Protein AF-A0A6M0K7N2-F1 (afdb_monomer_lite)

Radius of gyration: 32.99 Å; chains: 1; bounding box: 69×40×127 Å

pLDDT: mean 80.35, std 17.72, range [38.66, 97.5]

Organism: NCBI:txid57489

Sequence (259 aa):
MGELETYALIDFIPFEAEAYFRLFARQNLSIWPSQLLTLPLGLLALWLAWRGRARPLGILLGLCWIWVGISFHLRLYAELSWAATYVGWAFIVAGLLLMALALPIGARTARTSGLGTKFLGGIGLGLSGLALYPLMPLVTQLSWQEAQVFGVAPDATTLVTLGCLLMTGRPTWPLAILPLAWCCASGATWLALGWMPGLLLPVGGLIFIALALWPSFERPAPARSVSELEPSARRGETCFLDRTLTRPDTAGARHEPES

Structure (mmCIF, N/CA/C/O backbone):
data_AF-A0A6M0K7N2-F1
#
_entry.id   AF-A0A6M0K7N2-F1
#
loop_
_atom_site.group_PDB
_atom_site.id
_atom_site.type_symbol
_atom_site.label_atom_id
_atom_site.label_alt_id
_atom_site.label_comp_id
_atom_site.label_asym_id
_atom_site.label_entity_id
_atom_site.label_seq_id
_atom_site.pdbx_PDB_ins_code
_atom_site.Cartn_x
_atom_site.Cartn_y
_atom_site.Cartn_z
_atom_site.occupancy
_atom_site.B_iso_or_equiv
_atom_site.auth_seq_id
_atom_site.auth_comp_id
_atom_site.auth_asym_id
_atom_site.auth_atom_id
_atom_site.pdbx_PDB_model_num
ATOM 1 N N . MET A 1 1 ? -10.964 23.535 -30.086 1.00 46.75 1 MET A N 1
ATOM 2 C CA . MET A 1 1 ? -11.247 22.244 -29.429 1.00 46.75 1 MET A CA 1
ATOM 3 C C . MET A 1 1 ? -10.397 21.207 -30.149 1.00 46.75 1 MET A C 1
ATOM 5 O O . MET A 1 1 ? -10.642 21.015 -31.325 1.00 46.75 1 MET A O 1
ATOM 9 N N . GLY A 1 2 ? -9.324 20.633 -29.618 1.00 49.19 2 GLY A N 1
ATOM 10 C CA . GLY A 1 2 ? -8.544 20.918 -28.418 1.00 49.19 2 GLY A CA 1
ATOM 11 C C . GLY A 1 2 ? -7.257 20.089 -28.509 1.00 49.19 2 GLY A C 1
ATOM 12 O O . GLY A 1 2 ? -7.332 18.885 -28.700 1.00 49.19 2 GLY A O 1
ATOM 13 N N . GLU A 1 3 ? -6.088 20.713 -28.364 1.00 55.59 3 GLU A N 1
ATOM 14 C CA . GLU A 1 3 ? -4.780 20.025 -28.370 1.00 55.59 3 GLU A CA 1
ATOM 15 C C . GLU A 1 3 ? -4.626 19.001 -27.222 1.00 55.59 3 GLU A C 1
ATOM 17 O O . GLU A 1 3 ? -3.695 18.206 -27.218 1.00 55.59 3 GLU A O 1
ATOM 22 N N . LEU A 1 4 ? -5.568 18.982 -26.270 1.00 55.53 4 LEU A N 1
ATOM 23 C CA . LEU A 1 4 ? -5.637 18.039 -25.151 1.00 55.53 4 LEU A CA 1
ATOM 24 C C . LEU A 1 4 ? -6.266 16.681 -25.508 1.00 55.53 4 LEU A C 1
ATOM 26 O O . LEU A 1 4 ? -6.106 15.743 -24.736 1.00 55.53 4 LEU A O 1
ATOM 30 N N . GLU A 1 5 ? -6.962 16.549 -26.643 1.00 58.44 5 GLU A N 1
ATOM 31 C CA . GLU A 1 5 ? -7.479 15.245 -27.103 1.00 58.44 5 GLU A CA 1
ATOM 32 C C . GLU A 1 5 ? -6.388 14.384 -27.759 1.00 58.44 5 GLU A C 1
ATOM 34 O O . GLU A 1 5 ? -6.533 13.169 -27.857 1.00 58.44 5 GLU A O 1
ATOM 39 N N . THR A 1 6 ? -5.279 15.003 -28.177 1.00 62.81 6 THR A N 1
ATOM 40 C CA . THR A 1 6 ? -4.153 14.321 -28.832 1.00 62.81 6 THR A CA 1
ATOM 41 C C . THR A 1 6 ? -3.218 13.632 -27.835 1.00 62.81 6 THR A C 1
ATOM 43 O O . THR A 1 6 ? -2.476 12.739 -28.229 1.00 62.81 6 THR A O 1
ATOM 46 N N . TYR A 1 7 ? -3.248 14.023 -26.557 1.00 58.56 7 TYR A N 1
ATOM 47 C CA . TYR A 1 7 ? -2.392 13.425 -25.534 1.00 58.56 7 TYR A CA 1
ATOM 48 C C . TYR A 1 7 ? -3.012 12.140 -24.989 1.00 58.56 7 TYR A C 1
ATOM 50 O O . TYR A 1 7 ? -4.044 12.158 -24.312 1.00 58.56 7 TYR A O 1
ATOM 58 N N . ALA A 1 8 ? -2.351 11.018 -25.245 1.00 68.06 8 ALA A N 1
ATOM 59 C CA . ALA A 1 8 ? -2.671 9.746 -24.629 1.00 68.06 8 ALA A CA 1
ATOM 60 C C . ALA A 1 8 ? -1.956 9.618 -23.274 1.00 68.06 8 ALA A C 1
ATOM 62 O O . ALA A 1 8 ? -0.907 10.209 -23.033 1.00 68.06 8 ALA A O 1
ATOM 63 N N . LEU A 1 9 ? -2.500 8.801 -22.366 1.00 66.56 9 LEU A N 1
ATOM 64 C CA . LEU A 1 9 ? -1.911 8.580 -21.035 1.00 66.56 9 LEU A CA 1
ATOM 65 C C . LEU A 1 9 ? -0.455 8.080 -21.108 1.00 66.56 9 LEU A C 1
ATOM 67 O O . LEU A 1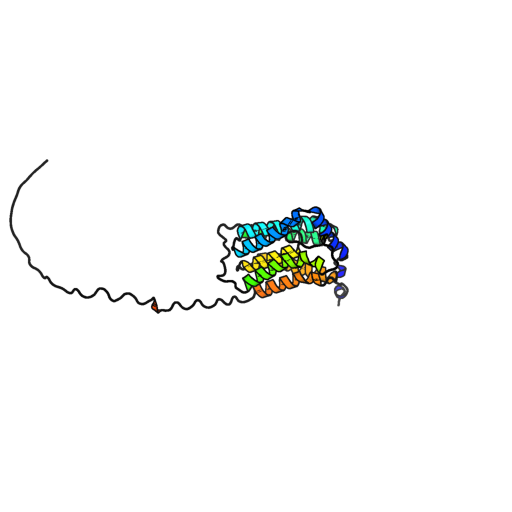 9 ? 0.345 8.375 -20.223 1.00 66.56 9 LEU A O 1
ATOM 71 N N . ILE A 1 10 ? -0.120 7.358 -22.181 1.00 73.94 10 ILE A N 1
ATOM 72 C CA . ILE A 1 10 ? 1.229 6.863 -22.467 1.00 73.94 10 ILE A CA 1
ATOM 73 C C . ILE A 1 10 ? 2.240 7.992 -22.720 1.00 73.94 10 ILE A C 1
ATOM 75 O O . ILE A 1 10 ? 3.402 7.838 -22.364 1.00 73.94 10 ILE A O 1
ATOM 79 N N . ASP A 1 11 ? 1.811 9.158 -23.215 1.00 75.44 11 ASP A N 1
ATOM 80 C CA . ASP A 1 11 ? 2.707 10.289 -23.505 1.00 75.44 11 ASP A CA 1
ATOM 81 C C . ASP A 1 11 ? 3.298 10.916 -22.228 1.00 75.44 11 ASP A C 1
ATOM 83 O O . ASP A 1 11 ? 4.304 11.623 -22.273 1.00 75.44 11 ASP A O 1
ATOM 87 N N . PHE A 1 12 ? 2.699 10.631 -21.067 1.00 75.00 12 PHE A N 1
ATOM 88 C CA . PHE A 1 12 ? 3.182 11.067 -19.754 1.00 75.00 12 PHE A CA 1
ATOM 89 C C . PHE A 1 12 ? 4.053 10.019 -19.045 1.00 75.00 12 PHE A C 1
ATOM 91 O O . PHE A 1 12 ? 4.559 10.289 -17.952 1.00 75.00 12 PHE A O 1
ATOM 98 N N . ILE A 1 13 ? 4.238 8.836 -19.641 1.00 77.19 13 ILE A N 1
ATOM 99 C CA . ILE A 1 13 ? 5.033 7.739 -19.083 1.00 77.19 13 ILE A CA 1
ATOM 100 C C . ILE A 1 13 ? 6.264 7.518 -19.968 1.00 77.19 13 ILE A C 1
ATOM 102 O O . ILE A 1 13 ? 6.185 6.822 -20.977 1.00 77.19 13 ILE A O 1
ATOM 106 N N . PRO A 1 14 ? 7.433 8.077 -19.602 1.00 80.19 14 PRO A N 1
ATOM 107 C CA . PRO A 1 14 ? 8.628 8.037 -20.444 1.00 80.19 14 PRO A CA 1
ATOM 108 C C . PRO A 1 14 ? 9.379 6.693 -20.354 1.00 80.19 14 PRO A C 1
ATOM 110 O O . PRO A 1 14 ? 10.603 6.662 -20.464 1.00 80.19 14 PRO A O 1
ATOM 113 N N . PHE A 1 15 ? 8.685 5.585 -20.080 1.00 81.56 15 PHE A N 1
ATOM 114 C CA . PHE A 1 15 ? 9.300 4.276 -19.869 1.00 81.56 15 PHE A CA 1
ATOM 115 C C . PHE A 1 15 ? 8.373 3.116 -20.246 1.00 81.56 15 PHE A C 1
ATOM 117 O O . PHE A 1 15 ? 7.151 3.216 -20.179 1.00 81.56 15 PHE A O 1
ATOM 124 N N . GLU A 1 16 ? 8.985 1.989 -20.602 1.00 86.75 16 GLU A N 1
ATOM 125 C CA . GLU A 1 16 ? 8.300 0.743 -20.959 1.00 86.75 16 GLU A CA 1
ATOM 126 C C . GLU A 1 16 ? 7.980 -0.119 -19.725 1.00 86.75 16 GLU A C 1
ATOM 128 O O . GLU A 1 16 ? 8.584 0.030 -18.654 1.00 86.75 16 GLU A O 1
ATOM 133 N N . ALA A 1 17 ? 7.058 -1.073 -19.878 1.00 85.94 17 ALA A N 1
ATOM 134 C CA . ALA A 1 17 ? 6.605 -1.937 -18.788 1.00 85.94 17 ALA A CA 1
ATOM 135 C C . ALA A 1 17 ? 7.749 -2.783 -18.211 1.00 85.94 17 ALA A C 1
ATOM 137 O O . ALA A 1 17 ? 7.877 -2.929 -16.996 1.00 85.94 17 ALA A O 1
ATOM 138 N N . GLU A 1 18 ? 8.637 -3.279 -19.066 1.00 85.81 18 GLU A N 1
ATOM 139 C CA . GLU A 1 18 ? 9.807 -4.061 -18.684 1.00 85.81 18 GLU A CA 1
ATOM 140 C C . GLU A 1 18 ? 10.782 -3.225 -17.848 1.00 85.81 18 GLU A C 1
ATOM 142 O O . GLU A 1 18 ? 11.384 -3.730 -16.900 1.00 85.81 18 GLU A O 1
ATOM 147 N N . ALA A 1 19 ? 10.938 -1.935 -18.166 1.00 87.81 19 ALA A N 1
ATOM 148 C CA . ALA A 1 19 ? 11.758 -1.030 -17.364 1.00 87.81 19 ALA A CA 1
ATOM 149 C C . ALA A 1 19 ? 11.165 -0.841 -15.965 1.00 87.81 19 ALA A C 1
ATOM 151 O O . ALA A 1 19 ? 11.911 -0.846 -14.984 1.00 87.81 19 ALA A O 1
ATOM 152 N N . TYR A 1 20 ? 9.837 -0.755 -15.872 1.00 88.44 20 TYR A N 1
ATOM 153 C CA . TYR A 1 20 ? 9.135 -0.666 -14.599 1.00 88.44 20 TYR A CA 1
ATOM 154 C C . TYR A 1 20 ? 9.276 -1.953 -13.769 1.00 88.44 20 TYR A C 1
ATOM 156 O O . TYR A 1 20 ? 9.647 -1.887 -12.596 1.00 88.44 20 TYR A O 1
ATOM 164 N N . PHE A 1 21 ? 9.090 -3.136 -14.370 1.00 89.50 21 PHE A N 1
ATOM 165 C CA . PHE A 1 21 ? 9.246 -4.416 -13.665 1.00 89.50 21 PHE A CA 1
ATOM 166 C C . PHE A 1 21 ? 10.671 -4.666 -13.160 1.00 89.50 21 PHE A C 1
ATOM 168 O O . PHE A 1 21 ? 10.861 -5.139 -12.034 1.00 89.50 21 PHE A O 1
ATOM 175 N N . ARG A 1 22 ? 11.685 -4.239 -13.923 1.00 91.75 22 ARG A N 1
ATOM 176 C CA . ARG A 1 22 ? 13.091 -4.303 -13.495 1.00 91.75 22 ARG A CA 1
ATOM 177 C C . ARG A 1 22 ? 13.370 -3.526 -12.205 1.00 91.75 22 ARG A C 1
ATOM 179 O O . ARG A 1 22 ? 14.291 -3.904 -11.477 1.00 91.75 22 ARG A O 1
ATOM 186 N N . LEU A 1 23 ? 12.587 -2.492 -11.872 1.00 92.12 23 LEU A N 1
ATOM 187 C CA . LEU A 1 23 ? 12.714 -1.798 -10.583 1.00 92.12 23 LEU A CA 1
ATOM 188 C C . LEU A 1 23 ? 12.372 -2.718 -9.411 1.00 92.12 23 LE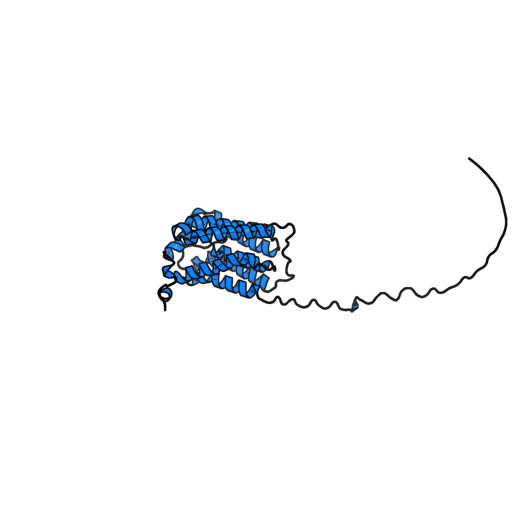U A C 1
ATOM 190 O O . LEU A 1 23 ? 13.097 -2.723 -8.416 1.00 92.12 23 LEU A O 1
ATOM 194 N N . PHE A 1 24 ? 11.320 -3.531 -9.536 1.00 92.19 24 PHE A N 1
ATOM 195 C CA . PHE A 1 24 ? 10.957 -4.507 -8.507 1.00 92.19 24 PHE A CA 1
ATOM 196 C C . PHE A 1 24 ? 12.037 -5.578 -8.355 1.00 92.19 24 PHE A C 1
ATOM 198 O O . PHE A 1 24 ? 12.439 -5.868 -7.229 1.00 92.19 24 PHE A O 1
ATOM 205 N N . ALA A 1 25 ? 12.584 -6.086 -9.466 1.00 93.19 25 ALA A N 1
ATOM 206 C CA . ALA A 1 25 ? 13.710 -7.020 -9.428 1.00 93.19 25 ALA A CA 1
ATOM 207 C C . ALA A 1 25 ? 14.925 -6.436 -8.696 1.00 93.19 25 ALA A C 1
ATOM 209 O O . ALA A 1 25 ? 15.454 -7.056 -7.770 1.00 93.19 25 ALA A O 1
ATOM 210 N N . ARG A 1 26 ? 15.343 -5.216 -9.058 1.00 93.69 26 ARG A N 1
ATOM 211 C CA . ARG A 1 26 ? 16.478 -4.528 -8.423 1.00 93.69 26 ARG A CA 1
ATOM 212 C C . ARG A 1 26 ? 16.233 -4.297 -6.931 1.00 93.69 26 ARG A C 1
ATOM 214 O O . ARG A 1 26 ? 17.126 -4.556 -6.125 1.00 93.69 26 ARG A O 1
ATOM 221 N N . GLN A 1 27 ? 15.028 -3.864 -6.561 1.00 93.12 27 GLN A N 1
ATOM 222 C CA . GLN A 1 27 ? 14.637 -3.668 -5.168 1.00 93.12 27 GLN A CA 1
ATOM 223 C C . GLN A 1 27 ? 14.713 -4.982 -4.382 1.00 93.12 27 GLN A C 1
ATOM 225 O O . GLN A 1 27 ? 15.411 -5.040 -3.371 1.00 93.12 27 GLN A O 1
ATOM 230 N N . ASN A 1 28 ? 14.056 -6.042 -4.856 1.00 92.94 28 ASN A N 1
ATOM 231 C CA . ASN A 1 28 ? 13.986 -7.332 -4.168 1.00 92.94 28 ASN A CA 1
ATOM 232 C C . ASN A 1 28 ? 15.363 -7.987 -4.006 1.00 92.94 28 ASN A C 1
ATOM 234 O O . ASN A 1 28 ? 15.679 -8.504 -2.934 1.00 92.94 28 ASN A O 1
ATOM 238 N N . LEU A 1 29 ? 16.216 -7.906 -5.032 1.00 92.25 29 LEU A N 1
ATOM 239 C CA . LEU A 1 29 ? 17.595 -8.391 -4.955 1.00 92.25 29 LEU A CA 1
ATOM 240 C C . LEU A 1 29 ? 18.431 -7.595 -3.945 1.00 92.25 29 LEU A C 1
ATOM 242 O O . LEU A 1 29 ? 19.230 -8.186 -3.225 1.00 92.25 29 LEU A O 1
ATOM 246 N N . SER A 1 30 ? 18.229 -6.276 -3.845 1.00 92.00 30 SER A N 1
ATOM 247 C CA . SER A 1 30 ? 18.989 -5.427 -2.914 1.00 92.00 30 SER A CA 1
ATOM 248 C C . SER A 1 30 ? 18.680 -5.699 -1.439 1.00 92.00 30 SER A C 1
ATOM 250 O O . SER A 1 30 ? 19.537 -5.497 -0.580 1.00 92.00 30 SER A O 1
ATOM 252 N N . ILE A 1 31 ? 17.466 -6.169 -1.145 1.00 91.00 31 ILE A N 1
ATOM 253 C CA . ILE A 1 31 ? 17.014 -6.477 0.215 1.00 91.00 31 ILE A CA 1
ATOM 254 C C . ILE A 1 31 ? 17.038 -7.977 0.512 1.00 91.00 31 ILE A C 1
ATOM 256 O O . ILE A 1 31 ? 16.672 -8.387 1.616 1.00 91.00 31 ILE A O 1
ATOM 260 N N . TRP A 1 32 ? 17.427 -8.822 -0.441 1.00 88.31 32 TRP A N 1
ATOM 261 C CA . TRP A 1 32 ? 17.525 -10.258 -0.214 1.00 88.31 32 TRP A CA 1
ATOM 262 C C . TRP A 1 32 ? 18.525 -10.548 0.921 1.00 88.31 32 TRP A C 1
ATOM 264 O O . TRP A 1 32 ? 19.618 -9.981 0.919 1.00 88.31 32 TRP A O 1
ATOM 274 N N . PRO A 1 33 ? 18.212 -11.422 1.900 1.00 91.06 33 PRO A N 1
ATOM 275 C CA . PRO A 1 33 ? 17.014 -12.260 2.065 1.00 91.06 33 PRO A CA 1
ATOM 276 C C . PRO A 1 33 ? 15.939 -11.657 2.991 1.00 91.06 33 PRO A C 1
ATOM 278 O O . PRO A 1 33 ? 14.950 -12.319 3.307 1.00 91.06 33 PRO A O 1
ATOM 281 N N . SER A 1 34 ? 16.108 -10.414 3.452 1.00 87.75 34 SER A N 1
ATOM 282 C CA . SER A 1 34 ? 15.205 -9.768 4.418 1.00 87.75 34 SER A CA 1
ATOM 283 C C . SER A 1 34 ? 13.753 -9.665 3.935 1.00 87.75 34 SER A C 1
ATOM 285 O O . SER A 1 34 ? 12.842 -9.593 4.757 1.00 87.75 34 SER A O 1
ATOM 287 N N . GLN A 1 35 ? 13.510 -9.775 2.624 1.00 85.19 35 GLN A N 1
ATOM 288 C CA . GLN A 1 35 ? 12.165 -9.863 2.056 1.00 85.19 35 GLN A CA 1
ATOM 289 C C . GLN A 1 35 ? 11.326 -11.022 2.616 1.00 85.19 35 GLN A C 1
ATOM 291 O O . GLN A 1 35 ? 10.103 -10.929 2.625 1.00 85.19 35 GLN A O 1
ATOM 296 N N . LEU A 1 36 ? 11.940 -12.080 3.159 1.00 87.62 36 LEU A N 1
ATOM 297 C CA . LEU A 1 36 ? 11.211 -13.157 3.842 1.00 87.62 36 LEU A CA 1
ATOM 298 C C . LEU A 1 36 ? 10.458 -12.663 5.089 1.00 87.62 36 LEU A C 1
ATOM 300 O O . LEU A 1 36 ? 9.489 -13.290 5.510 1.00 87.62 36 LEU A O 1
ATOM 304 N N . LEU A 1 37 ? 10.858 -11.520 5.657 1.00 90.56 37 LEU A N 1
ATOM 305 C CA . LEU A 1 37 ? 10.179 -10.886 6.787 1.00 90.56 37 LEU A CA 1
ATOM 306 C C . LEU A 1 37 ? 8.909 -10.128 6.372 1.00 90.56 37 LEU A C 1
ATOM 308 O O . LEU A 1 37 ? 8.085 -9.802 7.223 1.00 90.56 37 LEU A O 1
ATOM 312 N N . THR A 1 38 ? 8.702 -9.869 5.082 1.00 89.62 38 THR A N 1
ATOM 313 C CA . THR A 1 38 ? 7.551 -9.086 4.603 1.00 89.62 38 THR A CA 1
ATOM 314 C C . THR A 1 38 ? 6.223 -9.785 4.871 1.00 89.62 38 THR A C 1
ATOM 316 O O . THR A 1 38 ? 5.287 -9.164 5.372 1.00 89.62 38 THR A O 1
ATOM 319 N N . LEU A 1 39 ? 6.153 -11.095 4.624 1.00 91.56 39 LEU A N 1
ATOM 320 C CA . LEU A 1 39 ? 4.964 -11.902 4.879 1.00 91.56 39 LEU A CA 1
ATOM 321 C C . LEU A 1 39 ? 4.583 -11.936 6.373 1.00 91.56 39 LEU A C 1
ATOM 323 O O . LEU A 1 39 ? 3.443 -11.581 6.687 1.00 91.56 39 LEU A O 1
ATOM 327 N N . PRO A 1 40 ? 5.480 -12.292 7.321 1.00 94.94 40 PRO A N 1
ATOM 328 C CA . PRO A 1 40 ? 5.136 -12.262 8.738 1.00 94.94 40 PRO A CA 1
ATOM 329 C C . PRO A 1 40 ? 4.817 -10.846 9.236 1.00 94.94 40 PRO A C 1
ATOM 331 O O . PRO A 1 40 ? 3.924 -10.707 10.069 1.00 94.94 40 PRO A O 1
ATOM 334 N N . LEU A 1 41 ? 5.455 -9.791 8.709 1.00 94.69 41 LEU A N 1
ATOM 335 C CA . LEU A 1 41 ? 5.090 -8.406 9.038 1.00 94.69 41 LEU A CA 1
ATOM 336 C C . LEU A 1 41 ? 3.689 -8.039 8.531 1.00 94.69 41 LEU A C 1
ATOM 338 O O . LEU A 1 41 ? 2.921 -7.408 9.256 1.00 94.69 41 LEU A O 1
ATOM 342 N N . GLY A 1 42 ? 3.320 -8.469 7.326 1.00 93.50 42 GLY A N 1
ATOM 343 C CA . GLY A 1 42 ? 1.977 -8.279 6.785 1.00 93.50 42 GLY A CA 1
ATOM 344 C C . GLY A 1 42 ? 0.909 -9.003 7.610 1.00 93.50 42 GLY A C 1
ATOM 345 O O . GLY A 1 42 ? -0.111 -8.416 7.973 1.00 93.50 42 GLY A O 1
ATOM 346 N N . LEU A 1 43 ? 1.169 -10.257 7.995 1.00 95.88 43 LEU A N 1
ATOM 347 C CA . LEU A 1 43 ? 0.281 -11.027 8.871 1.00 95.88 43 LEU A CA 1
ATOM 348 C C . LEU A 1 43 ? 0.181 -10.398 10.264 1.00 95.88 43 LEU A C 1
ATOM 350 O O . LEU A 1 43 ? -0.907 -10.339 10.841 1.00 95.88 43 LEU A O 1
ATOM 354 N N . LEU A 1 44 ? 1.293 -9.877 10.788 1.00 96.25 44 LEU A N 1
ATOM 355 C CA . LEU A 1 44 ? 1.317 -9.123 12.034 1.00 96.25 44 LEU A CA 1
ATOM 356 C C . LEU A 1 44 ? 0.455 -7.860 11.931 1.00 96.25 44 LEU A C 1
ATOM 358 O O . LEU A 1 44 ? -0.308 -7.592 12.854 1.00 96.25 44 LEU A O 1
ATOM 362 N N . ALA A 1 45 ? 0.508 -7.117 10.821 1.00 94.69 45 ALA A N 1
ATOM 363 C CA . ALA A 1 45 ? -0.348 -5.950 10.606 1.00 94.69 45 ALA A CA 1
ATOM 364 C C . ALA A 1 45 ? -1.839 -6.329 10.652 1.00 94.69 45 ALA A C 1
ATOM 366 O O . ALA A 1 45 ? -2.603 -5.734 11.416 1.00 94.69 45 ALA A O 1
ATOM 367 N N . LEU A 1 46 ? -2.246 -7.383 9.935 1.00 94.25 46 LEU A N 1
ATOM 368 C CA . LEU A 1 46 ? -3.629 -7.878 9.967 1.00 94.25 46 LEU A CA 1
ATOM 369 C C . LEU A 1 46 ? -4.040 -8.353 11.364 1.00 94.25 46 LEU A C 1
ATOM 371 O O . LEU A 1 46 ? -5.146 -8.067 11.826 1.00 94.25 46 LEU A O 1
ATOM 375 N N . TRP A 1 47 ? -3.142 -9.032 12.078 1.00 94.25 47 TRP A N 1
ATOM 376 C CA . TRP A 1 47 ? -3.384 -9.461 13.451 1.00 94.25 47 TRP A CA 1
ATOM 377 C C . TRP A 1 47 ? -3.526 -8.274 14.411 1.00 94.25 47 TRP A C 1
ATOM 379 O O . TRP A 1 47 ? -4.427 -8.266 15.250 1.00 94.25 47 TRP A O 1
ATOM 389 N N . LEU A 1 48 ? -2.690 -7.240 14.287 1.00 91.81 48 LEU A N 1
ATOM 390 C CA . LEU A 1 48 ? -2.785 -6.020 15.092 1.00 91.81 48 LEU A CA 1
ATOM 391 C C . LEU A 1 48 ? -4.092 -5.269 14.813 1.00 91.81 48 LEU A C 1
ATOM 393 O O . LEU A 1 48 ? -4.743 -4.822 15.763 1.00 91.81 48 LEU A O 1
ATOM 397 N N . ALA A 1 49 ? -4.508 -5.191 13.546 1.00 89.88 49 ALA A N 1
ATOM 398 C CA . ALA A 1 49 ? -5.802 -4.646 13.147 1.00 89.88 49 ALA A CA 1
ATOM 399 C C . ALA A 1 49 ? -6.958 -5.454 13.754 1.00 89.88 49 ALA A C 1
ATOM 401 O O . ALA A 1 49 ? -7.847 -4.881 14.384 1.00 89.88 49 ALA A O 1
ATOM 402 N N . TRP A 1 50 ? -6.896 -6.787 13.682 1.00 89.56 50 TRP A N 1
ATOM 403 C CA . TRP A 1 50 ? -7.886 -7.679 14.292 1.00 89.56 50 TRP A CA 1
ATOM 404 C C . TRP A 1 50 ? -7.962 -7.521 15.816 1.00 89.56 50 TRP A C 1
ATOM 406 O O . TRP A 1 50 ? -9.046 -7.501 16.402 1.00 89.56 50 TRP A O 1
ATOM 416 N N . ARG A 1 51 ? -6.817 -7.352 16.481 1.00 87.69 51 ARG A N 1
ATOM 417 C CA . ARG A 1 51 ? -6.737 -7.113 17.929 1.00 87.69 51 ARG A CA 1
ATOM 418 C C . ARG A 1 51 ? -7.116 -5.683 18.334 1.00 87.69 51 ARG A C 1
ATOM 420 O O . ARG A 1 51 ? -7.108 -5.392 19.531 1.00 87.69 51 ARG A O 1
ATOM 427 N N . GLY A 1 52 ? -7.416 -4.796 17.382 1.00 85.25 52 GLY A N 1
ATOM 428 C CA . GLY A 1 52 ? -7.731 -3.388 17.634 1.00 85.25 52 GLY A CA 1
ATOM 429 C C . GLY A 1 52 ? -6.561 -2.592 18.227 1.00 85.25 52 GLY A C 1
ATOM 430 O O . GLY A 1 52 ? -6.752 -1.643 18.992 1.00 85.25 52 GLY A O 1
ATOM 431 N N . ARG A 1 53 ? -5.325 -3.014 17.937 1.00 87.50 53 ARG A N 1
ATOM 432 C CA . ARG A 1 53 ? -4.085 -2.429 18.465 1.00 87.50 53 ARG A CA 1
ATOM 433 C C . ARG A 1 53 ? -3.605 -1.306 17.542 1.00 87.50 53 ARG A C 1
ATOM 435 O O . ARG A 1 53 ? -2.597 -1.450 16.859 1.00 87.50 53 ARG A O 1
ATOM 442 N N . ALA A 1 54 ? -4.320 -0.180 17.548 1.00 86.06 54 ALA A N 1
ATOM 443 C CA . ALA A 1 54 ? -4.074 0.934 16.625 1.00 86.06 54 ALA A CA 1
ATOM 444 C C . ALA A 1 54 ? -2.637 1.480 16.683 1.00 86.06 54 ALA A C 1
ATOM 446 O O . ALA A 1 54 ? -2.039 1.714 15.640 1.00 86.06 54 ALA A O 1
ATOM 447 N N . ARG A 1 55 ? -2.060 1.616 17.887 1.00 88.00 55 ARG A N 1
ATOM 448 C CA . ARG A 1 55 ? -0.703 2.153 18.078 1.00 88.00 55 ARG A CA 1
ATOM 449 C C . ARG A 1 55 ? 0.390 1.357 17.350 1.00 88.00 55 ARG A C 1
ATOM 451 O O . ARG A 1 55 ? 1.027 1.917 16.462 1.00 88.00 55 ARG A O 1
ATOM 458 N N . PRO A 1 56 ? 0.631 0.074 17.680 1.00 92.25 56 PRO A N 1
ATOM 459 C CA . PRO A 1 56 ? 1.638 -0.711 16.969 1.00 92.25 56 PRO A CA 1
ATOM 460 C C . PRO A 1 56 ? 1.283 -0.922 15.490 1.00 92.25 56 PRO A C 1
ATOM 462 O O . PRO A 1 56 ? 2.193 -0.993 14.675 1.00 92.25 56 PRO A O 1
ATOM 465 N N . LEU A 1 57 ? -0.007 -0.968 15.125 1.00 92.31 57 LEU A N 1
ATOM 466 C CA . LEU A 1 57 ? -0.427 -1.063 13.725 1.00 92.31 57 LEU A CA 1
ATOM 467 C C . LEU A 1 57 ? 0.004 0.164 12.913 1.00 92.31 57 LEU A C 1
ATOM 469 O O . LEU A 1 57 ? 0.612 0.010 11.860 1.00 92.31 57 LEU A O 1
ATOM 473 N N . GLY A 1 58 ? -0.297 1.373 13.394 1.00 91.88 58 GLY A N 1
ATOM 474 C CA . GLY A 1 58 ? 0.055 2.609 12.695 1.00 91.88 58 GLY A CA 1
ATOM 475 C C . GLY A 1 58 ? 1.560 2.860 12.661 1.00 91.88 58 GLY A C 1
ATOM 476 O O . GLY A 1 58 ? 2.062 3.346 11.655 1.00 91.88 58 GLY A O 1
ATOM 477 N N . ILE A 1 59 ? 2.297 2.446 13.700 1.00 93.62 59 ILE A N 1
ATOM 478 C CA . ILE A 1 59 ? 3.769 2.441 13.680 1.00 93.62 59 ILE A CA 1
ATOM 479 C C . ILE A 1 59 ? 4.285 1.504 12.585 1.00 93.62 59 ILE A C 1
ATOM 481 O O . ILE A 1 59 ? 5.099 1.920 11.768 1.00 93.62 59 ILE A O 1
ATOM 485 N N . LEU A 1 60 ? 3.798 0.262 12.545 1.00 95.25 60 LEU A N 1
ATOM 486 C CA . LEU A 1 60 ? 4.230 -0.731 11.563 1.00 95.25 60 LEU A CA 1
ATOM 487 C C . LEU A 1 60 ? 3.922 -0.284 10.129 1.00 95.25 60 LEU A C 1
ATOM 489 O O . LEU A 1 60 ? 4.827 -0.223 9.301 1.00 95.25 60 LEU A O 1
ATOM 493 N N . LEU A 1 61 ? 2.665 0.072 9.845 1.00 95.12 61 LEU A N 1
ATOM 494 C CA . LEU A 1 61 ? 2.261 0.547 8.521 1.00 95.12 61 LEU A CA 1
ATOM 495 C C . LEU A 1 61 ? 3.003 1.832 8.149 1.00 95.12 61 LEU A C 1
ATOM 497 O O . LEU A 1 61 ? 3.479 1.952 7.027 1.00 95.12 61 LEU A O 1
ATOM 501 N N . GLY A 1 62 ? 3.157 2.765 9.088 1.00 95.69 62 GLY A N 1
ATOM 502 C CA . GLY A 1 62 ? 3.864 4.015 8.846 1.00 95.69 62 GLY A CA 1
ATOM 503 C C . GLY A 1 62 ? 5.331 3.815 8.469 1.00 95.69 62 GLY A C 1
ATOM 504 O O . GLY A 1 62 ? 5.798 4.413 7.502 1.00 95.69 62 GLY A O 1
ATOM 505 N N . LEU A 1 63 ? 6.034 2.910 9.158 1.00 96.56 63 LEU A N 1
ATOM 506 C CA . LEU A 1 63 ? 7.403 2.531 8.804 1.00 96.56 63 LEU A CA 1
ATOM 507 C C . LEU A 1 63 ? 7.477 1.886 7.416 1.00 96.56 63 LEU A C 1
ATOM 509 O O . LEU A 1 63 ? 8.367 2.236 6.646 1.00 96.56 63 LEU A O 1
ATOM 513 N N . CYS A 1 64 ? 6.535 1.002 7.068 1.00 96.12 64 CYS A N 1
ATOM 514 C CA . CYS A 1 64 ? 6.462 0.421 5.725 1.00 96.12 64 CYS A CA 1
ATOM 515 C C . CYS A 1 64 ? 6.259 1.499 4.650 1.00 96.12 64 CYS A C 1
ATOM 517 O O . CYS A 1 64 ? 6.960 1.495 3.645 1.00 96.12 64 CYS A O 1
ATOM 519 N N . TRP A 1 65 ? 5.345 2.448 4.866 1.00 97.31 65 TRP A N 1
ATOM 520 C CA . TRP A 1 65 ? 5.086 3.549 3.932 1.00 97.31 65 TRP A CA 1
ATOM 521 C C . TRP A 1 65 ? 6.307 4.454 3.736 1.00 97.31 65 TRP A C 1
ATOM 523 O O . TRP A 1 65 ? 6.675 4.744 2.598 1.00 97.31 65 TRP A O 1
ATOM 533 N N . ILE A 1 66 ? 6.975 4.842 4.827 1.00 97.50 66 ILE A N 1
ATOM 534 C CA . ILE A 1 66 ? 8.212 5.637 4.774 1.00 97.50 66 ILE A CA 1
ATOM 535 C C . ILE A 1 66 ? 9.306 4.865 4.035 1.00 97.50 66 ILE A C 1
ATOM 537 O O . ILE A 1 66 ? 9.959 5.413 3.146 1.00 97.50 66 ILE A O 1
ATOM 541 N N . TRP A 1 67 ? 9.491 3.587 4.367 1.00 96.62 67 TRP A N 1
ATOM 542 C CA . TRP A 1 67 ? 10.489 2.743 3.724 1.00 96.62 67 TRP A CA 1
ATOM 543 C C . TRP A 1 67 ? 10.244 2.602 2.220 1.00 96.62 67 TRP A C 1
ATOM 545 O O . TRP A 1 67 ? 11.183 2.759 1.443 1.00 96.62 67 TRP A O 1
ATOM 555 N N . VAL A 1 68 ? 9.004 2.364 1.789 1.00 96.25 68 VAL A N 1
ATOM 556 C CA . VAL A 1 68 ? 8.638 2.288 0.364 1.00 96.25 68 VAL A CA 1
ATOM 557 C C . VAL A 1 68 ? 8.837 3.638 -0.333 1.00 96.25 68 VAL A C 1
ATOM 559 O O . VAL A 1 68 ? 9.362 3.687 -1.445 1.00 96.25 68 VAL A O 1
ATOM 562 N N . GLY A 1 69 ? 8.471 4.748 0.313 1.00 96.06 69 GLY A N 1
ATOM 563 C CA . GLY A 1 69 ? 8.721 6.091 -0.215 1.00 96.06 69 GLY A CA 1
ATOM 564 C C . GLY A 1 69 ? 10.211 6.344 -0.463 1.00 96.06 69 GLY A C 1
ATOM 565 O O . GLY A 1 69 ? 10.598 6.800 -1.533 1.00 96.06 69 GLY A O 1
ATOM 566 N N . ILE A 1 70 ? 11.072 5.978 0.484 1.00 96.25 70 ILE A N 1
ATOM 567 C CA . ILE A 1 70 ? 12.519 6.194 0.360 1.00 96.25 70 ILE A CA 1
ATOM 568 C C . ILE A 1 70 ? 13.159 5.195 -0.611 1.00 96.25 70 ILE A C 1
ATOM 570 O O . ILE A 1 70 ? 13.859 5.593 -1.538 1.00 96.25 70 ILE A O 1
ATOM 574 N N . SER A 1 71 ? 12.976 3.898 -0.370 1.00 95.00 71 SER A N 1
ATOM 575 C CA . SER A 1 71 ? 13.727 2.844 -1.058 1.00 95.00 71 SER A CA 1
ATOM 576 C C . SER A 1 71 ? 13.241 2.599 -2.483 1.00 95.00 71 SER A C 1
ATOM 578 O O . SER A 1 71 ? 14.064 2.469 -3.380 1.00 95.00 71 SER A O 1
ATOM 580 N N . PHE A 1 72 ? 11.927 2.601 -2.709 1.00 93.94 72 PHE A N 1
ATOM 581 C CA . PHE A 1 72 ? 11.370 2.377 -4.037 1.00 93.94 72 PHE A CA 1
ATOM 582 C C . PHE A 1 72 ? 11.227 3.694 -4.801 1.00 93.94 72 PHE A C 1
ATOM 584 O O . PHE A 1 72 ? 11.822 3.855 -5.862 1.00 93.94 72 PHE A O 1
ATOM 591 N N . HIS A 1 73 ? 10.491 4.671 -4.260 1.00 94.69 73 HIS A N 1
ATOM 592 C CA . HIS A 1 73 ? 10.175 5.880 -5.024 1.00 94.69 73 HIS A CA 1
ATOM 593 C C . HIS A 1 73 ? 11.374 6.811 -5.203 1.00 94.69 73 HIS A C 1
ATOM 595 O O . HIS A 1 73 ? 11.734 7.122 -6.333 1.00 94.69 73 HIS A O 1
ATOM 601 N N . LEU A 1 74 ? 12.011 7.241 -4.110 1.00 94.50 74 LEU A N 1
ATOM 602 C CA . LEU A 1 74 ? 13.079 8.244 -4.185 1.00 94.50 74 LEU A CA 1
ATOM 603 C C . LEU A 1 74 ? 14.409 7.692 -4.712 1.00 94.50 74 LEU A C 1
ATOM 605 O O . LEU A 1 74 ? 15.158 8.437 -5.332 1.00 94.50 74 LEU A O 1
ATOM 609 N N . ARG A 1 75 ? 14.734 6.420 -4.449 1.00 93.94 75 ARG A N 1
ATOM 610 C CA . ARG A 1 75 ? 16.023 5.833 -4.862 1.00 93.94 75 ARG A CA 1
ATOM 611 C C . ARG A 1 75 ? 15.994 5.134 -6.213 1.00 93.94 75 ARG A C 1
ATOM 613 O O . ARG A 1 75 ? 17.009 5.154 -6.891 1.00 93.94 75 ARG A O 1
ATOM 620 N N . LEU A 1 76 ? 14.893 4.471 -6.563 1.00 91.88 76 LEU A N 1
ATOM 621 C CA . LEU A 1 76 ? 14.817 3.670 -7.786 1.00 91.88 76 LEU A CA 1
ATOM 622 C C . LEU A 1 76 ? 13.924 4.338 -8.826 1.00 91.88 76 LEU A C 1
ATOM 624 O O . LEU A 1 76 ? 14.354 4.595 -9.944 1.00 91.88 76 LEU A O 1
ATOM 628 N N . TYR A 1 77 ? 12.684 4.660 -8.465 1.00 90.94 77 TYR A N 1
ATOM 629 C CA . TYR A 1 77 ? 11.710 5.141 -9.439 1.00 90.94 77 TYR A CA 1
ATOM 630 C C . TYR A 1 77 ? 11.967 6.595 -9.881 1.00 90.94 77 TYR A C 1
ATOM 632 O O . TYR A 1 77 ? 11.694 6.946 -11.027 1.00 90.94 77 TYR A O 1
ATOM 640 N N . ALA A 1 78 ? 12.570 7.426 -9.025 1.00 91.31 78 ALA A N 1
ATOM 641 C CA . ALA A 1 78 ? 12.986 8.788 -9.367 1.00 91.31 78 ALA A CA 1
ATOM 642 C C . ALA A 1 78 ? 14.045 8.847 -10.482 1.00 91.31 78 ALA A C 1
ATOM 644 O O . ALA A 1 78 ? 14.156 9.876 -11.144 1.00 91.31 78 ALA A O 1
ATOM 645 N N . GLU A 1 79 ? 14.781 7.754 -10.730 1.00 88.88 79 GLU A N 1
ATOM 646 C CA . GLU A 1 79 ? 15.696 7.650 -11.876 1.00 88.88 79 GLU A CA 1
ATOM 647 C C . GLU A 1 79 ? 14.928 7.577 -13.212 1.00 88.88 79 GLU A C 1
ATOM 649 O O . GLU A 1 79 ? 15.448 8.012 -14.236 1.00 88.88 79 GLU A O 1
ATOM 654 N N . LEU A 1 80 ? 13.694 7.050 -13.211 1.00 86.19 80 LEU A N 1
ATOM 655 C CA . LEU A 1 80 ? 12.871 6.880 -14.418 1.00 86.19 80 LEU A CA 1
ATOM 656 C C . LEU A 1 80 ? 11.867 8.014 -14.617 1.00 86.19 80 LEU A C 1
ATOM 658 O O . LEU A 1 80 ? 11.559 8.376 -15.749 1.00 86.19 80 LEU A O 1
ATOM 662 N N . SER A 1 81 ? 11.300 8.539 -13.531 1.00 86.88 81 SER A N 1
ATOM 663 C CA . SER A 1 81 ? 10.241 9.539 -13.607 1.00 86.88 81 SER A CA 1
ATOM 664 C C . SER A 1 81 ? 10.414 10.606 -12.544 1.00 86.88 81 SER A C 1
ATOM 666 O O . SER A 1 81 ? 10.430 10.327 -11.346 1.00 86.88 81 SER A O 1
ATOM 668 N N . TRP A 1 82 ? 10.439 11.865 -12.980 1.00 85.69 82 TRP A N 1
ATOM 669 C CA . TRP A 1 82 ? 10.449 13.019 -12.082 1.00 85.69 82 TRP A CA 1
ATOM 670 C C . TRP A 1 82 ? 9.240 13.015 -11.131 1.00 85.69 82 TRP A C 1
ATOM 672 O O . TRP A 1 82 ? 9.353 13.448 -9.982 1.00 85.69 82 TRP A O 1
ATOM 682 N N . ALA A 1 83 ? 8.099 12.470 -11.575 1.00 87.50 83 ALA A N 1
ATOM 683 C CA . ALA A 1 83 ? 6.883 12.364 -10.774 1.00 87.50 83 ALA A CA 1
ATOM 684 C C . ALA A 1 83 ? 7.084 11.460 -9.548 1.00 87.50 83 ALA A C 1
ATOM 686 O O . ALA A 1 83 ? 6.514 11.720 -8.485 1.00 87.50 83 ALA A O 1
ATOM 687 N N . ALA A 1 84 ? 7.948 10.445 -9.652 1.00 89.50 84 ALA A N 1
ATOM 688 C CA . ALA A 1 84 ? 8.227 9.525 -8.557 1.00 89.50 84 ALA A CA 1
ATOM 689 C C . ALA A 1 84 ? 8.839 10.226 -7.336 1.00 89.50 84 ALA A C 1
ATOM 691 O O . ALA A 1 84 ? 8.591 9.798 -6.210 1.00 89.50 84 ALA A O 1
ATOM 692 N N . THR A 1 85 ? 9.556 11.339 -7.526 1.00 92.69 85 THR A N 1
ATOM 693 C CA . THR A 1 85 ? 10.078 12.151 -6.416 1.00 92.69 85 THR A CA 1
ATOM 694 C C . THR A 1 85 ? 8.947 12.700 -5.548 1.00 92.69 85 THR A C 1
ATOM 696 O O . THR A 1 85 ? 8.960 12.555 -4.325 1.00 92.69 85 THR A O 1
ATOM 699 N N . TYR A 1 86 ? 7.928 13.291 -6.177 1.00 9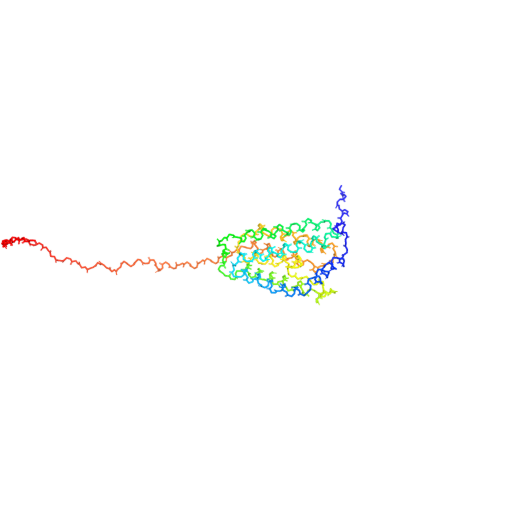3.56 86 TYR A N 1
ATOM 700 C CA . TYR A 1 86 ? 6.768 13.844 -5.475 1.00 93.56 86 TYR A CA 1
ATOM 701 C C . TYR A 1 86 ? 5.949 12.748 -4.796 1.00 93.56 86 TYR A C 1
ATOM 703 O O . TYR A 1 86 ? 5.547 12.896 -3.640 1.00 93.56 86 TYR A O 1
ATOM 711 N N . VAL A 1 87 ? 5.759 11.620 -5.482 1.00 93.19 87 VAL A N 1
ATOM 712 C CA . VAL A 1 87 ? 5.078 10.456 -4.909 1.00 93.19 87 VAL A CA 1
ATOM 713 C C . VAL A 1 87 ? 5.849 9.908 -3.705 1.00 93.19 87 VAL A C 1
ATOM 715 O O . VAL A 1 87 ? 5.244 9.622 -2.676 1.00 93.19 87 VAL A O 1
ATOM 718 N N . GLY A 1 88 ? 7.178 9.819 -3.774 1.00 94.44 88 GLY A N 1
ATOM 719 C CA . GLY A 1 88 ? 8.008 9.353 -2.663 1.00 94.44 88 GLY A CA 1
ATOM 720 C C . GLY A 1 88 ? 7.830 10.196 -1.402 1.00 94.44 88 GLY A C 1
ATOM 721 O O . GLY A 1 88 ? 7.625 9.647 -0.316 1.00 94.44 88 GLY A O 1
ATOM 722 N N . TRP A 1 89 ? 7.803 11.524 -1.541 1.00 96.06 89 TRP A N 1
ATOM 723 C CA . TRP A 1 89 ? 7.489 12.422 -0.427 1.00 96.06 89 TRP A CA 1
ATOM 724 C C . TRP A 1 89 ? 6.060 12.250 0.089 1.00 96.06 89 TRP A C 1
ATOM 726 O O . TRP A 1 89 ? 5.857 12.217 1.304 1.00 96.06 89 TRP A O 1
ATOM 736 N N . ALA A 1 90 ? 5.077 12.068 -0.796 1.00 94.94 90 ALA A N 1
ATOM 737 C CA . ALA A 1 90 ? 3.700 11.786 -0.393 1.00 94.94 90 ALA A CA 1
ATOM 738 C C . ALA A 1 90 ? 3.592 10.484 0.423 1.00 94.94 90 ALA A C 1
ATOM 740 O O . ALA A 1 90 ? 2.876 10.446 1.425 1.00 94.94 90 ALA A O 1
ATOM 741 N N . PHE A 1 91 ? 4.353 9.444 0.062 1.00 96.00 91 PHE A N 1
ATOM 742 C CA . PHE A 1 91 ? 4.432 8.192 0.821 1.00 96.00 91 PHE A CA 1
ATOM 743 C C . PHE A 1 91 ? 5.048 8.385 2.212 1.00 96.00 91 PHE A C 1
ATOM 745 O O . PHE A 1 91 ? 4.540 7.839 3.193 1.00 96.00 91 PHE A O 1
ATOM 752 N N . ILE A 1 92 ? 6.106 9.192 2.324 1.00 97.00 92 ILE A N 1
ATOM 753 C CA . ILE A 1 92 ? 6.716 9.527 3.619 1.00 97.00 92 ILE A CA 1
ATOM 754 C C . ILE A 1 92 ? 5.710 10.272 4.503 1.00 97.00 92 ILE A C 1
ATOM 756 O O . ILE A 1 92 ? 5.522 9.905 5.662 1.00 97.00 92 ILE A O 1
ATOM 760 N N . VAL A 1 93 ? 5.017 11.273 3.952 1.00 95.50 93 VAL A N 1
ATOM 761 C CA . VAL A 1 93 ? 3.976 12.026 4.669 1.00 95.50 93 VAL A CA 1
ATOM 762 C C . VAL A 1 93 ? 2.844 11.102 5.118 1.00 95.50 93 VAL A C 1
ATOM 764 O O . VAL A 1 93 ? 2.453 11.154 6.282 1.00 95.50 93 VAL A O 1
ATOM 767 N N . ALA A 1 94 ? 2.359 10.209 4.249 1.00 94.62 94 ALA A N 1
ATOM 768 C CA . ALA A 1 94 ? 1.351 9.211 4.608 1.00 94.62 94 ALA A CA 1
ATOM 769 C C . ALA A 1 94 ? 1.810 8.335 5.779 1.00 94.62 94 ALA A C 1
ATOM 771 O O . ALA A 1 94 ? 1.054 8.114 6.727 1.00 94.62 94 ALA A O 1
ATOM 772 N N . GLY A 1 95 ? 3.063 7.876 5.745 1.00 94.44 95 GLY A N 1
ATOM 773 C CA . GLY A 1 95 ? 3.624 7.072 6.819 1.00 94.44 95 GLY A CA 1
ATOM 774 C C . GLY A 1 95 ? 3.710 7.837 8.139 1.00 94.44 95 GLY A C 1
ATOM 775 O O . GLY A 1 95 ? 3.287 7.321 9.171 1.00 94.44 95 GLY A O 1
ATOM 776 N N . LEU A 1 96 ? 4.141 9.099 8.111 1.00 94.62 96 LEU A N 1
ATOM 777 C CA . LEU A 1 96 ? 4.149 9.963 9.294 1.00 94.62 96 LEU A CA 1
ATOM 778 C C . LEU A 1 96 ? 2.737 10.208 9.842 1.00 94.62 96 LEU A C 1
ATOM 780 O O . LEU A 1 96 ? 2.549 10.157 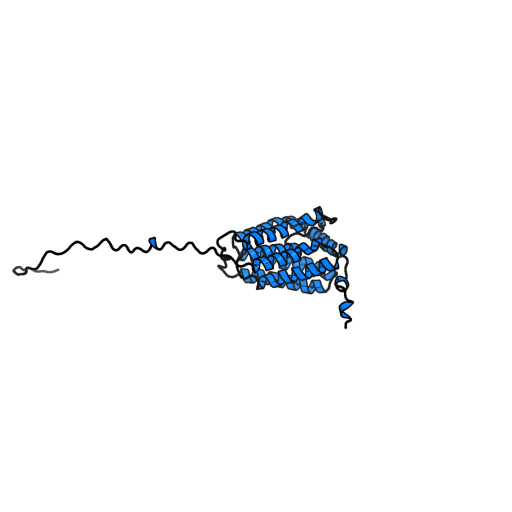11.056 1.00 94.62 96 LEU A O 1
ATOM 784 N N . LEU A 1 97 ? 1.737 10.410 8.979 1.00 91.50 97 LEU A N 1
ATOM 785 C CA . LEU A 1 97 ? 0.332 10.545 9.383 1.00 91.50 97 LEU A CA 1
ATOM 786 C C . LEU A 1 97 ? -0.193 9.271 10.058 1.00 91.50 97 LEU A C 1
ATOM 788 O O . LEU A 1 97 ? -0.847 9.354 11.101 1.00 91.50 97 LEU A O 1
ATOM 792 N N . LEU A 1 98 ? 0.120 8.096 9.498 1.00 90.44 98 LEU A N 1
ATOM 793 C CA . LEU A 1 98 ? -0.236 6.798 10.078 1.00 90.44 98 LEU A CA 1
ATOM 794 C C . LEU A 1 98 ? 0.379 6.615 11.470 1.00 90.44 98 LEU A C 1
ATOM 796 O O . LEU A 1 98 ? -0.303 6.144 12.380 1.00 90.44 98 LEU A O 1
ATOM 800 N N . MET A 1 99 ? 1.637 7.026 11.660 1.00 91.06 99 MET A N 1
ATOM 801 C CA . MET A 1 99 ? 2.293 6.980 12.969 1.00 91.06 99 MET A CA 1
ATOM 802 C C . MET A 1 99 ? 1.685 8.001 13.934 1.00 91.06 99 MET A C 1
ATOM 804 O O . MET A 1 99 ? 1.346 7.643 15.060 1.00 91.06 99 MET A O 1
ATOM 808 N N . ALA A 1 100 ? 1.505 9.250 13.500 1.00 87.50 100 ALA A N 1
ATOM 809 C CA . ALA A 1 100 ? 1.014 10.345 14.331 1.00 87.50 100 ALA A CA 1
ATOM 810 C C . ALA A 1 100 ? -0.390 10.067 14.878 1.00 87.50 100 ALA A C 1
ATOM 812 O O . ALA A 1 100 ? -0.633 10.217 16.078 1.00 87.50 100 ALA A O 1
ATOM 813 N N . LEU A 1 101 ? -1.302 9.580 14.031 1.00 78.50 101 LEU A N 1
ATOM 814 C CA . LEU A 1 101 ? -2.670 9.273 14.451 1.00 78.50 101 LEU A CA 1
ATOM 815 C C . LEU A 1 101 ? -2.763 8.009 15.327 1.00 78.50 101 LEU A C 1
ATOM 817 O O . LEU A 1 101 ? -3.781 7.767 15.975 1.00 78.50 101 LEU A O 1
ATOM 821 N N . ALA A 1 102 ? -1.690 7.220 15.391 1.00 73.56 102 ALA A N 1
ATOM 822 C CA . ALA A 1 102 ? -1.584 6.019 16.209 1.00 73.56 102 ALA A CA 1
ATOM 823 C C . ALA A 1 102 ? -0.998 6.277 17.616 1.00 73.56 102 ALA A C 1
ATOM 825 O O . ALA A 1 102 ? -1.058 5.396 18.477 1.00 73.56 102 ALA A O 1
ATOM 826 N N . LEU A 1 103 ? -0.456 7.472 17.883 1.00 67.25 103 LEU A N 1
ATOM 827 C CA . LEU A 1 103 ? 0.177 7.839 19.158 1.00 67.25 103 LEU A CA 1
ATOM 828 C C . LEU A 1 103 ? -0.753 8.080 20.370 1.00 67.25 103 LEU A C 1
ATOM 830 O O . LEU A 1 103 ? -0.270 7.842 21.483 1.00 67.25 103 LEU A O 1
ATOM 834 N N . PRO A 1 104 ? -2.031 8.509 20.249 1.00 69.12 104 PRO A N 1
ATOM 835 C CA . PRO A 1 104 ? -2.855 8.808 21.422 1.00 69.12 104 PRO A CA 1
ATOM 836 C C . PRO A 1 104 ? -2.984 7.605 22.374 1.00 69.12 104 PRO A C 1
ATOM 838 O O . PRO A 1 104 ? -3.440 6.520 21.996 1.00 69.12 104 PRO A O 1
ATOM 841 N N . ILE A 1 105 ? -2.566 7.792 23.632 1.00 46.53 105 ILE A N 1
ATOM 842 C CA . ILE A 1 105 ? -2.589 6.764 24.682 1.00 46.53 105 ILE A CA 1
ATOM 843 C C . ILE A 1 105 ? -4.048 6.370 24.939 1.00 46.53 105 ILE A C 1
ATOM 845 O O . ILE A 1 105 ? -4.863 7.196 25.329 1.00 46.53 105 ILE A O 1
ATOM 849 N N . GLY A 1 106 ? -4.387 5.101 24.702 1.00 48.94 106 GLY A N 1
ATOM 850 C CA . GLY A 1 106 ? -5.745 4.588 24.917 1.00 48.94 106 GLY A CA 1
ATOM 851 C C . GLY A 1 106 ? -6.636 4.549 23.674 1.00 48.94 106 GLY A C 1
ATOM 852 O O . GLY A 1 106 ? -7.782 4.117 23.788 1.00 48.94 106 GLY A O 1
ATOM 853 N N . ALA A 1 107 ? -6.124 4.890 22.483 1.00 53.41 107 ALA A N 1
ATOM 854 C CA . ALA A 1 107 ? -6.820 4.671 21.214 1.00 53.41 107 ALA A CA 1
ATOM 855 C C . ALA A 1 107 ? -6.929 3.168 20.881 1.00 53.41 107 ALA A C 1
ATOM 857 O O . ALA A 1 107 ? -6.338 2.660 19.931 1.00 53.41 107 ALA A O 1
ATOM 858 N N . ARG A 1 108 ? -7.703 2.412 21.667 1.00 55.19 108 ARG A N 1
ATOM 859 C CA . ARG A 1 108 ? -8.313 1.182 21.167 1.00 55.19 108 ARG A CA 1
ATOM 860 C C . ARG A 1 108 ? -9.272 1.616 20.073 1.00 55.19 108 ARG A C 1
ATOM 862 O O . ARG A 1 108 ? -10.135 2.471 20.297 1.00 55.19 108 ARG A O 1
ATOM 869 N N . THR A 1 109 ? -9.103 1.076 18.873 1.00 57.88 109 THR A N 1
ATOM 870 C CA . THR A 1 109 ? -10.193 1.113 17.903 1.00 57.88 109 THR A CA 1
ATOM 871 C C . THR A 1 109 ? -11.366 0.413 18.566 1.00 57.88 109 THR A C 1
ATOM 873 O O . THR A 1 109 ? -11.205 -0.679 19.117 1.00 57.88 109 THR A O 1
ATOM 876 N N . ALA A 1 110 ? -12.504 1.106 18.650 1.00 54.22 110 ALA A N 1
ATOM 877 C CA . ALA A 1 110 ? -13.717 0.496 19.157 1.00 54.22 110 ALA A CA 1
ATOM 878 C C . ALA A 1 110 ? -13.940 -0.736 18.286 1.00 54.22 110 ALA A C 1
ATOM 880 O O . ALA A 1 110 ? -14.142 -0.613 17.079 1.00 54.22 110 ALA A O 1
ATOM 881 N N . ARG A 1 111 ? -13.774 -1.925 18.870 1.00 56.28 111 ARG A N 1
ATOM 882 C CA . ARG A 1 111 ? -14.078 -3.163 18.171 1.00 56.28 111 ARG A CA 1
ATOM 883 C C . ARG A 1 111 ? -15.554 -3.048 17.838 1.00 56.28 111 ARG A C 1
ATOM 885 O O . ARG A 1 111 ? -16.370 -3.115 18.753 1.00 56.28 111 ARG A O 1
ATOM 892 N N . THR A 1 112 ? -15.891 -2.838 16.568 1.00 54.03 112 THR A N 1
ATOM 893 C CA . THR A 1 112 ? -17.270 -3.023 16.123 1.00 54.03 112 THR A CA 1
ATOM 894 C C . THR A 1 112 ? -17.613 -4.444 16.539 1.00 54.03 112 THR A C 1
ATOM 896 O O . THR A 1 112 ? -16.911 -5.387 16.168 1.00 54.03 112 THR A O 1
ATOM 899 N N . SER A 1 113 ? -18.562 -4.589 17.452 1.00 47.75 113 SER A N 1
ATOM 900 C CA . SER A 1 113 ? -18.884 -5.845 18.115 1.00 47.75 113 SER A CA 1
ATOM 901 C C . SER A 1 113 ? -19.472 -6.833 17.099 1.00 47.75 113 SER A C 1
ATOM 903 O O . SER A 1 113 ? -20.684 -6.930 16.956 1.00 47.75 113 SER A O 1
ATOM 905 N N . GLY A 1 114 ? -18.617 -7.524 16.336 1.00 58.97 114 GLY A N 1
ATOM 906 C CA . GLY A 1 114 ? -19.013 -8.515 15.330 1.00 58.97 114 GLY A CA 1
ATOM 907 C C . GLY A 1 114 ? -18.069 -8.604 14.124 1.00 58.97 114 GLY A C 1
ATOM 908 O O . GLY A 1 114 ? -17.365 -7.650 13.797 1.00 58.97 114 GLY A O 1
ATOM 909 N N . LEU A 1 115 ? -18.082 -9.755 13.436 1.00 71.06 115 LEU A N 1
ATOM 910 C CA . LEU A 1 115 ? -17.520 -9.938 12.086 1.00 71.06 115 LEU A CA 1
ATOM 911 C C . LEU A 1 115 ? -18.435 -9.243 11.055 1.00 71.06 115 LEU A C 1
ATOM 913 O O . LEU A 1 115 ? -19.040 -9.883 10.201 1.00 71.06 115 LEU A O 1
ATOM 917 N N . GLY A 1 116 ? -18.606 -7.926 11.182 1.00 81.38 116 GLY A N 1
ATOM 918 C CA . GLY A 1 116 ? -19.399 -7.145 10.233 1.00 81.38 116 GLY A CA 1
ATOM 919 C C . GLY A 1 116 ? -18.776 -7.151 8.834 1.00 81.38 116 GLY A C 1
ATOM 920 O O . GLY A 1 116 ? -17.575 -7.381 8.680 1.00 81.38 116 GLY A O 1
ATOM 921 N N . THR A 1 117 ? -19.574 -6.837 7.811 1.00 85.75 117 THR A N 1
ATOM 922 C CA . THR A 1 117 ? -19.156 -6.833 6.396 1.00 85.75 117 THR A CA 1
ATOM 923 C C . THR A 1 117 ? -17.865 -6.045 6.154 1.00 85.75 117 THR A C 1
ATOM 925 O O . THR A 1 117 ? -16.986 -6.519 5.443 1.00 85.75 117 THR A O 1
ATOM 928 N N . LYS A 1 118 ? -17.695 -4.884 6.808 1.00 86.62 118 LYS A N 1
ATOM 929 C CA . LYS A 1 118 ? -16.473 -4.060 6.708 1.00 86.62 118 LYS A CA 1
ATOM 930 C C . LYS A 1 118 ? -15.238 -4.779 7.252 1.00 86.62 118 LYS A C 1
ATOM 932 O O . LYS A 1 118 ? -14.174 -4.733 6.647 1.00 86.62 118 LYS A O 1
ATOM 937 N N . PHE A 1 119 ? -15.385 -5.485 8.370 1.00 88.56 119 PHE A N 1
ATOM 938 C CA . PHE A 1 119 ? -14.290 -6.216 8.999 1.00 88.56 119 PHE A CA 1
ATOM 939 C C . PHE A 1 119 ? -13.847 -7.413 8.144 1.00 88.56 119 PHE A C 1
ATOM 941 O O . PHE A 1 119 ? -12.656 -7.577 7.888 1.00 88.56 119 PHE A O 1
ATOM 948 N N . LEU A 1 120 ? -14.803 -8.208 7.648 1.00 90.94 120 LEU A N 1
ATOM 949 C CA . LEU A 1 120 ? -14.531 -9.331 6.741 1.00 90.94 120 LEU A CA 1
ATOM 950 C C . LEU A 1 120 ? -13.940 -8.862 5.409 1.00 90.94 120 LEU A C 1
ATOM 952 O O . LEU A 1 120 ? -12.958 -9.432 4.939 1.00 90.94 120 LEU A O 1
ATOM 956 N N . GLY A 1 121 ? -14.492 -7.793 4.836 1.00 91.31 121 GLY A N 1
ATOM 957 C CA . GLY A 1 121 ? -13.953 -7.178 3.631 1.00 91.31 121 GLY A CA 1
ATOM 958 C C . GLY A 1 121 ? -12.543 -6.625 3.838 1.00 91.31 121 GLY A C 1
ATOM 959 O O . GLY A 1 121 ? -11.701 -6.779 2.963 1.00 91.31 121 GLY A O 1
ATOM 960 N N . GLY A 1 122 ? -12.243 -6.069 5.016 1.00 91.25 122 GLY A N 1
ATOM 961 C CA . GLY A 1 122 ? -10.903 -5.594 5.365 1.00 91.25 122 GLY A CA 1
ATOM 962 C C . GLY A 1 122 ? -9.880 -6.725 5.463 1.00 91.25 122 GLY A C 1
ATOM 963 O O . GLY A 1 122 ? -8.776 -6.593 4.935 1.00 91.25 122 GLY A O 1
ATOM 964 N N . ILE A 1 123 ? -10.266 -7.868 6.047 1.00 93.19 123 ILE A N 1
ATOM 965 C CA . ILE A 1 123 ? -9.448 -9.091 6.033 1.00 93.19 123 ILE A CA 1
ATOM 966 C C . ILE A 1 123 ? -9.225 -9.564 4.597 1.00 93.19 123 ILE A C 1
ATOM 968 O O . ILE A 1 123 ? -8.084 -9.813 4.219 1.00 93.19 123 ILE A O 1
ATOM 972 N N . GLY A 1 124 ? -10.290 -9.668 3.797 1.00 94.50 124 GLY A N 1
ATOM 973 C CA . GLY A 1 124 ? -10.200 -10.106 2.403 1.00 94.50 124 GLY A CA 1
ATOM 974 C C . GLY A 1 124 ? -9.266 -9.219 1.583 1.00 94.50 124 GLY A C 1
ATOM 975 O O . GLY A 1 124 ? -8.365 -9.720 0.915 1.00 94.50 124 GLY A O 1
ATOM 976 N N . LEU A 1 125 ? -9.414 -7.899 1.709 1.00 93.88 125 LEU A N 1
ATOM 977 C CA . LEU A 1 125 ? -8.580 -6.922 1.018 1.00 93.88 125 LEU A CA 1
ATOM 978 C C . LEU A 1 125 ? -7.119 -7.007 1.479 1.00 93.88 125 LEU A C 1
ATOM 980 O O . LEU A 1 125 ? -6.208 -7.086 0.657 1.00 93.88 125 LEU A O 1
ATOM 984 N N . GLY A 1 126 ? -6.888 -7.087 2.789 1.00 94.06 126 GLY A N 1
ATOM 985 C CA . GLY A 1 126 ? -5.549 -7.216 3.348 1.00 94.06 126 GLY A CA 1
ATOM 986 C C . GLY A 1 126 ? -4.837 -8.505 2.931 1.00 94.06 126 GLY A C 1
ATOM 987 O O . GLY A 1 126 ? -3.684 -8.466 2.505 1.00 94.06 126 GLY A O 1
ATOM 988 N N . LEU A 1 127 ? -5.534 -9.642 2.983 1.00 95.25 127 LEU A N 1
ATOM 989 C CA . LEU A 1 127 ? -5.009 -10.927 2.519 1.00 95.25 127 LEU A CA 1
ATOM 990 C C . LEU A 1 127 ? -4.760 -10.928 1.011 1.00 95.25 127 LEU A C 1
ATOM 992 O O . LEU A 1 127 ? -3.757 -11.480 0.569 1.00 95.25 127 LEU A O 1
ATOM 996 N N . SER A 1 128 ? -5.618 -10.273 0.225 1.00 92.81 128 SER A N 1
ATOM 997 C CA . SER A 1 128 ? -5.411 -10.154 -1.219 1.00 92.81 128 SER A CA 1
ATOM 998 C C . SER A 1 128 ? -4.123 -9.392 -1.550 1.00 92.81 128 SER A C 1
ATOM 1000 O O . SER A 1 128 ? -3.370 -9.831 -2.414 1.00 92.81 128 SER A O 1
ATOM 1002 N N . GLY A 1 129 ? -3.790 -8.337 -0.795 1.00 91.12 129 GLY A N 1
ATOM 1003 C CA . GLY A 1 129 ? -2.508 -7.635 -0.922 1.00 91.12 129 GLY A CA 1
ATOM 1004 C C . GLY A 1 129 ? -1.300 -8.489 -0.544 1.00 91.12 129 GLY A C 1
ATOM 1005 O O . GLY A 1 129 ? -0.258 -8.387 -1.184 1.00 91.12 129 GLY A O 1
ATOM 1006 N N . LEU A 1 130 ? -1.452 -9.363 0.456 1.00 92.06 130 LEU A N 1
ATOM 1007 C CA . LEU A 1 130 ? -0.402 -10.287 0.892 1.00 92.06 130 LEU A CA 1
ATOM 1008 C C . LEU A 1 130 ? -0.186 -11.471 -0.049 1.00 92.06 130 LEU A C 1
ATOM 1010 O O . LEU A 1 130 ? 0.906 -12.023 -0.043 1.00 92.06 130 LEU A O 1
ATOM 1014 N N . ALA A 1 131 ? -1.214 -11.904 -0.778 1.00 92.44 131 ALA A N 1
ATOM 1015 C CA . ALA A 1 131 ? -1.174 -13.141 -1.551 1.00 92.44 131 ALA A CA 1
ATOM 1016 C C . ALA A 1 131 ? -1.112 -12.892 -3.060 1.00 92.44 131 ALA A C 1
ATOM 1018 O O . ALA A 1 131 ? -0.261 -13.462 -3.733 1.00 92.44 131 ALA A O 1
ATOM 1019 N N . LEU A 1 132 ? -1.979 -12.035 -3.606 1.00 91.19 132 LEU A N 1
ATOM 1020 C CA . LEU A 1 132 ? -2.128 -11.909 -5.058 1.00 91.19 132 LEU A CA 1
ATOM 1021 C C . LEU A 1 132 ? -0.888 -11.299 -5.717 1.00 91.19 132 LEU A C 1
ATOM 1023 O O . LEU A 1 132 ? -0.445 -11.803 -6.739 1.00 91.19 132 LEU A O 1
ATOM 1027 N N . TYR A 1 133 ? -0.289 -10.272 -5.113 1.00 88.31 133 TYR A N 1
ATOM 1028 C CA . TYR A 1 133 ? 0.916 -9.627 -5.645 1.00 88.31 133 TYR A CA 1
ATOM 1029 C C . TYR A 1 133 ? 2.176 -10.512 -5.638 1.00 88.31 133 TYR A C 1
ATOM 1031 O O . TYR A 1 133 ? 2.833 -10.597 -6.678 1.00 88.31 133 TYR A O 1
ATOM 1039 N N . PRO A 1 134 ? 2.533 -11.210 -4.541 1.00 88.62 134 PRO A N 1
ATOM 1040 C CA . PRO A 1 134 ? 3.685 -12.111 -4.561 1.00 88.62 134 PRO A CA 1
ATOM 1041 C C . PRO A 1 134 ? 3.465 -13.372 -5.393 1.00 88.62 134 PRO A C 1
ATOM 1043 O O . PRO A 1 134 ? 4.435 -13.946 -5.876 1.00 88.62 134 PRO A O 1
ATOM 1046 N N . LEU A 1 135 ? 2.214 -13.810 -5.565 1.00 88.88 135 LEU A N 1
ATOM 1047 C CA . LEU A 1 135 ? 1.872 -14.945 -6.427 1.00 88.88 135 LEU A CA 1
ATOM 1048 C C . LEU A 1 135 ? 1.641 -14.529 -7.886 1.00 88.88 135 LEU A C 1
ATOM 1050 O O . LEU A 1 135 ? 1.520 -15.393 -8.747 1.00 88.88 135 LEU A O 1
ATOM 1054 N N . MET A 1 136 ? 1.618 -13.231 -8.192 1.00 87.44 136 MET A N 1
ATOM 1055 C CA . MET A 1 136 ? 1.431 -12.714 -9.549 1.00 87.44 136 MET A CA 1
ATOM 1056 C C . MET A 1 136 ? 2.426 -13.311 -10.563 1.00 87.44 136 MET A C 1
ATOM 1058 O O . MET A 1 136 ? 1.991 -13.678 -11.657 1.00 87.44 136 MET A O 1
ATOM 1062 N N . PRO A 1 137 ? 3.721 -13.507 -10.232 1.00 88.81 137 PRO A N 1
ATOM 1063 C CA . PRO A 1 137 ? 4.673 -14.150 -11.139 1.00 88.81 137 PRO A CA 1
ATOM 1064 C C . PRO A 1 137 ? 4.349 -15.607 -11.493 1.00 88.81 137 PRO A C 1
ATOM 1066 O O . PRO A 1 137 ? 4.850 -16.109 -12.486 1.00 88.81 137 PRO A O 1
ATOM 1069 N N . LEU A 1 138 ? 3.497 -16.304 -10.731 1.00 88.00 138 LEU A N 1
ATOM 1070 C CA . LEU A 1 138 ? 3.079 -17.672 -11.073 1.00 88.00 138 LEU A CA 1
ATOM 1071 C C . LEU A 1 138 ? 2.068 -17.731 -12.214 1.00 88.00 138 LEU A C 1
ATOM 1073 O O . LEU A 1 138 ? 1.975 -18.739 -12.909 1.00 88.00 138 LEU A O 1
ATOM 1077 N N . VAL A 1 139 ? 1.260 -16.682 -12.351 1.00 87.00 139 VAL A N 1
ATOM 1078 C CA . VAL A 1 139 ? 0.160 -16.609 -13.324 1.00 87.00 139 VAL A CA 1
ATOM 1079 C C . VAL A 1 139 ? 0.482 -15.675 -14.489 1.00 87.00 139 VAL A C 1
ATOM 1081 O O . VAL A 1 139 ? -0.300 -15.561 -15.430 1.00 87.00 139 VAL A O 1
ATOM 1084 N N . THR A 1 140 ? 1.635 -15.011 -14.437 1.00 85.69 140 THR A N 1
ATOM 1085 C CA . THR A 1 140 ? 2.142 -14.103 -15.469 1.00 85.69 140 THR A CA 1
ATOM 1086 C C . THR A 1 140 ? 3.518 -14.573 -15.937 1.00 85.69 140 THR A C 1
ATOM 1088 O O . THR A 1 140 ? 4.125 -15.438 -15.322 1.00 85.69 140 THR A O 1
ATOM 1091 N N . GLN A 1 141 ? 4.033 -14.012 -17.032 1.00 84.38 141 GLN A N 1
ATOM 1092 C CA . GLN A 1 141 ? 5.383 -14.317 -17.536 1.00 84.38 141 GLN A CA 1
ATOM 1093 C C . GLN A 1 141 ? 6.499 -13.608 -16.732 1.00 84.38 141 GLN A C 1
ATOM 1095 O O . GLN A 1 141 ? 7.623 -13.494 -17.212 1.00 84.38 141 GLN A O 1
ATOM 1100 N N . LEU A 1 142 ? 6.188 -13.087 -15.539 1.00 86.50 142 LEU A N 1
ATOM 1101 C CA . LEU A 1 142 ? 7.140 -12.369 -14.693 1.00 86.50 142 LEU A CA 1
ATOM 1102 C C . LEU A 1 142 ? 8.060 -13.337 -13.945 1.00 86.50 142 LEU A C 1
ATOM 1104 O O . LEU A 1 142 ? 7.689 -14.457 -13.595 1.00 86.50 142 LEU A O 1
ATOM 1108 N N . SER A 1 143 ? 9.261 -12.868 -13.631 1.00 88.19 143 SER A N 1
ATOM 1109 C CA . SER A 1 143 ? 10.190 -13.574 -12.758 1.00 88.19 143 SER A CA 1
ATOM 1110 C C . SER A 1 143 ? 9.768 -13.456 -11.293 1.00 88.19 143 SER A C 1
ATOM 1112 O O . SER A 1 143 ? 9.238 -12.439 -10.847 1.00 88.19 143 SER A O 1
ATOM 1114 N N . TRP A 1 144 ? 10.114 -14.456 -10.482 1.00 85.38 144 TRP A N 1
ATOM 1115 C CA . TRP A 1 144 ? 9.983 -14.396 -9.021 1.00 85.38 144 TRP A CA 1
ATOM 1116 C C . TRP A 1 144 ? 10.709 -13.204 -8.391 1.00 85.38 144 TRP A C 1
ATOM 1118 O O . TRP A 1 144 ? 10.333 -12.746 -7.315 1.00 85.38 144 TRP A O 1
ATOM 1128 N N . GLN A 1 145 ? 11.751 -12.696 -9.052 1.00 88.75 145 GLN A N 1
ATOM 1129 C CA . GLN A 1 145 ? 12.478 -11.511 -8.601 1.00 88.75 145 GLN A CA 1
ATOM 1130 C C . GLN A 1 145 ? 11.639 -10.238 -8.746 1.00 88.75 145 GLN A C 1
ATOM 1132 O O . GLN A 1 145 ? 11.832 -9.304 -7.982 1.00 88.75 145 GLN A O 1
ATOM 1137 N N . GLU A 1 146 ? 10.677 -10.203 -9.666 1.00 89.38 146 GLU A N 1
ATOM 1138 C CA . GLU A 1 146 ? 9.800 -9.054 -9.934 1.00 89.38 146 GLU A CA 1
ATOM 1139 C C . GLU A 1 146 ? 8.530 -9.080 -9.066 1.00 89.38 146 GLU A C 1
ATOM 1141 O O . GLU A 1 146 ? 7.649 -8.230 -9.206 1.00 89.38 146 GLU A O 1
ATOM 1146 N N . ALA A 1 147 ? 8.432 -10.051 -8.150 1.00 89.38 147 ALA A N 1
ATOM 1147 C CA . ALA A 1 147 ? 7.304 -10.205 -7.247 1.00 89.38 147 ALA A CA 1
ATOM 1148 C C . ALA A 1 147 ? 7.089 -8.949 -6.397 1.00 89.38 147 ALA A C 1
ATOM 1150 O O . ALA A 1 147 ? 7.992 -8.446 -5.728 1.00 89.38 147 ALA A O 1
ATOM 1151 N N . GLN A 1 148 ? 5.855 -8.469 -6.351 1.00 92.06 148 GLN A N 1
ATOM 1152 C CA . GLN A 1 148 ? 5.515 -7.330 -5.516 1.00 92.06 148 GLN A CA 1
ATOM 1153 C C . GLN A 1 148 ? 5.161 -7.825 -4.110 1.00 92.06 148 GLN A C 1
ATOM 1155 O O . GLN A 1 148 ? 4.151 -8.493 -3.908 1.00 92.06 148 GLN A O 1
ATOM 1160 N N . VAL A 1 149 ? 6.001 -7.521 -3.120 1.00 92.69 149 VAL A N 1
ATOM 1161 C CA . VAL A 1 149 ? 5.802 -7.972 -1.732 1.00 92.69 149 VAL A CA 1
ATOM 1162 C C . VAL A 1 149 ? 5.438 -6.813 -0.803 1.00 92.69 149 VAL A C 1
ATOM 1164 O O . VAL A 1 149 ? 5.829 -5.662 -1.018 1.00 92.69 149 VAL A O 1
ATOM 1167 N N . PHE A 1 150 ? 4.670 -7.110 0.247 1.00 94.31 150 PHE A N 1
ATOM 1168 C CA . PHE A 1 150 ? 4.241 -6.121 1.238 1.00 94.31 150 PHE A CA 1
ATOM 1169 C C . PHE A 1 150 ? 5.434 -5.418 1.908 1.00 94.31 150 PHE A C 1
ATOM 1171 O O . PHE A 1 150 ? 6.432 -6.047 2.241 1.00 94.31 150 PHE A O 1
ATOM 1178 N N . GLY A 1 151 ? 5.336 -4.107 2.134 1.00 89.38 151 GLY A N 1
ATOM 1179 C CA . GLY A 1 151 ? 6.390 -3.324 2.782 1.00 89.38 151 GLY A CA 1
ATOM 1180 C C . GLY A 1 151 ? 7.620 -3.077 1.907 1.00 89.38 151 GLY A C 1
ATOM 1181 O O . GLY A 1 151 ? 8.587 -2.506 2.393 1.00 89.38 151 GLY A O 1
ATOM 1182 N N . VAL A 1 152 ? 7.587 -3.478 0.634 1.00 92.31 152 VAL A N 1
ATOM 1183 C CA . VAL A 1 152 ? 8.657 -3.252 -0.350 1.00 92.31 152 VAL A CA 1
ATOM 1184 C C . VAL A 1 152 ? 8.067 -2.652 -1.619 1.00 92.31 152 VAL A C 1
ATOM 1186 O O . VAL A 1 152 ? 8.525 -1.609 -2.077 1.00 92.31 152 VAL A O 1
ATOM 1189 N N . ALA A 1 153 ? 7.015 -3.281 -2.147 1.00 93.25 153 ALA A N 1
ATOM 1190 C CA . ALA A 1 153 ? 6.253 -2.764 -3.268 1.00 93.25 153 ALA A CA 1
ATOM 1191 C C . ALA A 1 153 ? 5.129 -1.829 -2.779 1.00 93.25 153 ALA A C 1
ATOM 1193 O O . ALA A 1 153 ? 4.454 -2.128 -1.779 1.00 93.25 153 ALA A O 1
ATOM 1194 N N . PRO A 1 154 ? 4.888 -0.706 -3.475 1.00 94.00 154 PRO A N 1
ATOM 1195 C CA . PRO A 1 154 ? 3.872 0.261 -3.078 1.00 94.00 154 PRO A CA 1
ATOM 1196 C C . PRO A 1 154 ? 2.442 -0.261 -3.225 1.00 94.00 154 PRO A C 1
ATOM 1198 O O . PRO A 1 154 ? 1.612 0.011 -2.355 1.00 94.00 154 PRO A O 1
ATOM 1201 N N . ASP A 1 155 ? 2.160 -1.069 -4.247 1.00 93.62 155 ASP A N 1
ATOM 1202 C CA . ASP A 1 155 ? 0.808 -1.563 -4.528 1.00 93.62 155 ASP A CA 1
ATOM 1203 C C . ASP A 1 155 ? 0.334 -2.548 -3.448 1.00 93.62 155 ASP A C 1
ATOM 1205 O O . ASP A 1 155 ? -0.713 -2.350 -2.823 1.00 93.62 155 ASP A O 1
ATOM 1209 N N . ALA A 1 156 ? 1.159 -3.551 -3.126 1.00 94.44 156 ALA A N 1
ATOM 1210 C CA . ALA A 1 156 ? 0.881 -4.496 -2.044 1.00 94.44 156 ALA A CA 1
ATOM 1211 C C . ALA A 1 156 ? 0.734 -3.784 -0.683 1.00 94.44 156 ALA A C 1
ATOM 1213 O O . ALA A 1 156 ? -0.177 -4.084 0.091 1.00 94.44 156 ALA A O 1
ATOM 1214 N N . THR A 1 157 ? 1.591 -2.797 -0.397 1.00 96.06 157 THR A N 1
ATOM 1215 C CA . THR A 1 157 ? 1.549 -2.026 0.861 1.00 96.06 157 THR A CA 1
ATOM 1216 C C . THR A 1 157 ? 0.268 -1.207 0.985 1.00 96.06 157 THR A C 1
ATOM 1218 O O . THR A 1 157 ? -0.371 -1.197 2.043 1.00 96.06 157 THR A O 1
ATOM 1221 N N . THR A 1 158 ? -0.145 -0.567 -0.106 1.00 96.38 158 THR A N 1
ATOM 1222 C CA . THR A 1 158 ? -1.388 0.204 -0.188 1.00 96.38 158 THR A CA 1
ATOM 1223 C C . THR A 1 158 ? -2.605 -0.674 0.077 1.00 96.38 158 THR A C 1
ATOM 1225 O O . THR A 1 158 ? -3.433 -0.332 0.924 1.00 96.38 158 THR A O 1
ATOM 1228 N N . LEU A 1 159 ? -2.687 -1.839 -0.570 1.00 95.81 159 LEU A N 1
ATOM 1229 C CA . LEU A 1 159 ? -3.842 -2.727 -0.445 1.00 95.81 159 LEU A CA 1
ATOM 1230 C C . LEU A 1 159 ? -4.004 -3.279 0.981 1.00 95.81 159 LEU A C 1
ATOM 1232 O O . LEU A 1 159 ? -5.103 -3.280 1.541 1.00 95.81 159 LEU A O 1
ATOM 1236 N N . VAL A 1 160 ? -2.891 -3.655 1.617 1.00 96.06 160 VAL A N 1
ATOM 1237 C CA . VAL A 1 160 ? -2.871 -4.099 3.020 1.00 96.06 160 VAL A CA 1
ATOM 1238 C C . VAL A 1 160 ? -3.260 -2.979 3.974 1.00 96.06 160 VAL A C 1
ATOM 1240 O O . VAL A 1 160 ? -3.997 -3.211 4.933 1.00 96.06 160 VAL A O 1
ATOM 1243 N N . THR A 1 161 ? -2.805 -1.756 3.699 1.00 95.44 161 THR A N 1
ATOM 1244 C CA . THR A 1 161 ? -3.146 -0.574 4.498 1.00 95.44 161 THR A CA 1
ATOM 1245 C C . THR A 1 161 ? -4.645 -0.296 4.432 1.00 95.44 161 THR A C 1
ATOM 1247 O O . THR A 1 161 ? -5.276 -0.159 5.478 1.00 95.44 161 THR A O 1
ATOM 1250 N N . LEU A 1 162 ? -5.239 -0.288 3.234 1.00 94.31 162 LEU A N 1
ATOM 1251 C CA . LEU A 1 162 ? -6.684 -0.117 3.049 1.00 94.31 162 LEU A CA 1
ATOM 1252 C C . LEU A 1 162 ? -7.487 -1.202 3.783 1.00 94.31 162 LEU A C 1
ATOM 1254 O O . LEU A 1 162 ? -8.449 -0.885 4.485 1.00 94.31 162 LEU A O 1
ATOM 1258 N N . GLY A 1 163 ? -7.056 -2.466 3.695 1.00 92.81 163 GLY A N 1
ATOM 1259 C CA . GLY A 1 163 ? -7.676 -3.573 4.428 1.00 92.81 163 GLY A CA 1
ATOM 1260 C C . GLY A 1 163 ? -7.638 -3.367 5.945 1.00 92.81 163 GLY A C 1
ATOM 1261 O O . GLY A 1 163 ? -8.673 -3.427 6.613 1.00 92.81 163 GLY A O 1
ATOM 1262 N N . CYS A 1 164 ? -6.465 -3.020 6.483 1.00 92.19 164 CYS A N 1
ATOM 1263 C CA . CYS A 1 164 ? -6.288 -2.704 7.900 1.00 92.19 164 CYS A CA 1
ATOM 1264 C C . CYS A 1 164 ? -7.166 -1.526 8.348 1.00 92.19 164 CYS A C 1
ATOM 1266 O O . CYS A 1 164 ? -7.799 -1.604 9.401 1.00 92.19 164 CYS A O 1
ATOM 1268 N N . LEU A 1 165 ? -7.233 -0.446 7.559 1.00 90.12 165 LEU A N 1
ATOM 1269 C CA . LEU A 1 165 ? -8.052 0.730 7.864 1.00 90.12 165 LEU A CA 1
ATOM 1270 C C . LEU A 1 165 ? -9.538 0.372 7.941 1.00 90.12 165 LEU A C 1
ATOM 1272 O O . LEU A 1 165 ? -10.223 0.826 8.860 1.00 90.12 165 LEU A O 1
ATOM 1276 N N . LEU A 1 166 ? -10.029 -0.485 7.045 1.00 88.94 166 LEU A N 1
ATOM 1277 C CA . LEU A 1 166 ? -11.427 -0.914 7.032 1.00 88.94 166 LEU A CA 1
ATOM 1278 C C . LEU A 1 166 ? -11.802 -1.735 8.283 1.00 88.94 166 LEU A C 1
ATOM 1280 O O . LEU A 1 166 ? -12.920 -1.631 8.789 1.00 88.94 166 LEU A O 1
ATOM 1284 N N . MET A 1 167 ? -10.844 -2.480 8.847 1.00 87.62 167 MET A N 1
ATOM 1285 C CA . MET A 1 167 ? -11.022 -3.247 10.089 1.00 87.62 167 MET A CA 1
ATOM 1286 C C . MET A 1 167 ? -11.096 -2.370 11.350 1.00 87.62 167 MET A C 1
ATOM 1288 O O . MET A 1 167 ? -11.547 -2.841 12.393 1.00 87.62 167 MET A O 1
ATOM 1292 N N . THR A 1 168 ? -10.658 -1.106 11.291 1.00 79.88 168 THR A N 1
ATOM 1293 C CA . THR A 1 168 ? -10.620 -0.229 12.476 1.00 79.88 168 THR A CA 1
ATOM 1294 C C . THR A 1 168 ? -11.982 0.322 12.899 1.00 79.88 168 THR A C 1
ATOM 1296 O O . THR A 1 168 ? -12.105 0.803 14.026 1.00 79.88 168 THR A O 1
ATOM 1299 N N . GLY A 1 169 ? -12.990 0.289 12.017 1.00 66.75 169 GLY A N 1
ATOM 1300 C CA . GLY A 1 169 ? -14.349 0.769 12.298 1.00 66.75 169 GLY A CA 1
ATOM 1301 C C . GLY A 1 169 ? -14.476 2.276 12.572 1.00 66.75 169 GLY A C 1
ATOM 1302 O O . GLY A 1 169 ? -15.558 2.741 12.918 1.00 66.75 169 GLY A O 1
ATOM 1303 N N . ARG A 1 170 ? -13.390 3.047 12.434 1.00 71.00 170 ARG A N 1
ATOM 1304 C CA . ARG A 1 170 ? -13.365 4.508 12.598 1.00 71.00 170 ARG A CA 1
ATOM 1305 C C . ARG A 1 170 ? -13.470 5.207 11.240 1.00 71.00 170 ARG A C 1
ATOM 1307 O O . ARG A 1 170 ? -13.154 4.587 10.226 1.00 71.00 170 ARG A O 1
ATOM 1314 N N . PRO A 1 171 ? -13.865 6.493 11.192 1.00 67.19 171 PRO A N 1
ATOM 1315 C CA . PRO A 1 171 ? -13.730 7.285 9.976 1.00 67.19 171 PRO A CA 1
ATOM 1316 C C . PRO A 1 171 ? -12.241 7.415 9.621 1.00 67.19 171 PRO A C 1
ATOM 1318 O O . PRO A 1 171 ? -11.511 8.213 10.201 1.00 67.19 171 PRO A O 1
ATOM 1321 N N . THR A 1 172 ? -11.784 6.587 8.684 1.00 76.62 172 THR A N 1
ATOM 1322 C CA . THR A 1 172 ? -10.389 6.515 8.226 1.00 76.62 172 THR A CA 1
ATOM 1323 C C . THR A 1 172 ? -10.134 7.336 6.969 1.00 76.62 172 THR A C 1
ATOM 1325 O O . THR A 1 172 ? -9.026 7.299 6.446 1.00 76.62 172 THR A O 1
ATOM 1328 N N . TRP A 1 173 ? -11.114 8.120 6.507 1.00 83.06 173 TRP A N 1
ATOM 1329 C CA . TRP A 1 173 ? -11.005 8.953 5.307 1.00 83.06 173 TRP A CA 1
ATOM 1330 C C . TRP A 1 173 ? -9.732 9.808 5.255 1.00 83.06 173 TRP A C 1
ATOM 1332 O O . TRP A 1 173 ? -9.046 9.724 4.240 1.00 83.06 173 TRP A O 1
ATOM 1342 N N . PRO A 1 174 ? -9.319 10.525 6.324 1.00 83.31 174 PRO A N 1
ATOM 1343 C CA . PRO A 1 174 ? -8.077 11.302 6.281 1.00 83.31 174 PRO A CA 1
ATOM 1344 C C . PRO A 1 174 ? -6.832 10.448 5.999 1.00 83.31 174 PRO A C 1
ATOM 1346 O O . PRO A 1 174 ? -5.898 10.908 5.353 1.00 83.31 174 PRO A O 1
ATOM 1349 N N . LEU A 1 175 ? -6.830 9.192 6.457 1.00 84.12 175 LEU A N 1
ATOM 1350 C CA . LEU A 1 175 ? -5.732 8.239 6.263 1.00 84.12 175 LEU A CA 1
ATOM 1351 C C . LEU A 1 175 ? -5.843 7.488 4.936 1.00 84.12 175 LEU A C 1
ATOM 1353 O O . LEU A 1 175 ? -4.837 6.993 4.444 1.00 84.12 175 LEU A O 1
ATOM 1357 N N . ALA A 1 176 ? -7.048 7.385 4.374 1.00 88.56 176 ALA A N 1
ATOM 1358 C CA . ALA A 1 176 ? -7.318 6.670 3.136 1.00 88.56 176 ALA A CA 1
ATOM 1359 C C . ALA A 1 176 ? -7.098 7.530 1.885 1.00 88.56 176 ALA A C 1
ATOM 1361 O O . ALA A 1 176 ? -6.875 6.963 0.823 1.00 88.56 176 ALA A O 1
ATOM 1362 N N . ILE A 1 177 ? -7.108 8.867 1.988 1.00 91.94 177 ILE A N 1
ATOM 1363 C CA . ILE A 1 177 ? -6.912 9.767 0.834 1.00 91.94 177 ILE A CA 1
ATOM 1364 C C . ILE A 1 177 ? -5.613 9.448 0.085 1.00 91.94 177 ILE A C 1
ATOM 1366 O O . ILE A 1 177 ? -5.644 9.294 -1.130 1.00 91.94 177 ILE A O 1
ATOM 1370 N N . LEU A 1 178 ? -4.488 9.306 0.792 1.00 92.31 178 LEU A N 1
ATOM 1371 C CA . LEU A 1 178 ? -3.191 9.025 0.164 1.00 92.31 178 LEU A CA 1
ATOM 1372 C C . LEU A 1 178 ? -3.119 7.611 -0.457 1.00 92.31 178 LEU A C 1
ATOM 1374 O O . LEU A 1 178 ? -2.773 7.512 -1.633 1.00 92.31 178 LEU A O 1
ATOM 1378 N N . PRO A 1 179 ? -3.511 6.528 0.246 1.00 92.56 179 PRO A N 1
ATOM 1379 C CA . PRO A 1 179 ? -3.705 5.203 -0.350 1.00 92.56 179 PRO A CA 1
ATOM 1380 C C . PRO A 1 179 ? -4.601 5.192 -1.594 1.00 92.56 179 PRO A C 1
ATOM 1382 O O . PRO A 1 179 ? -4.257 4.566 -2.592 1.00 92.56 179 PRO A O 1
ATOM 1385 N N . LEU A 1 180 ? -5.734 5.896 -1.565 1.00 94.19 180 LEU A N 1
ATOM 1386 C CA . LEU A 1 180 ? -6.668 5.953 -2.692 1.00 94.19 180 LEU A CA 1
ATOM 1387 C C . LEU A 1 180 ? -6.115 6.779 -3.856 1.00 94.19 180 LEU A C 1
ATOM 1389 O O . LEU A 1 180 ? -6.281 6.392 -5.010 1.00 94.19 180 LEU A O 1
ATOM 1393 N N . ALA A 1 181 ? -5.410 7.874 -3.574 1.00 93.94 181 ALA A N 1
ATOM 1394 C CA . ALA A 1 181 ? -4.697 8.629 -4.597 1.00 93.94 181 ALA A CA 1
ATOM 1395 C C . ALA A 1 181 ? -3.643 7.751 -5.289 1.00 93.94 181 ALA A C 1
ATOM 1397 O O . ALA A 1 181 ? -3.515 7.791 -6.513 1.00 93.94 181 ALA A O 1
ATOM 1398 N N . TRP A 1 182 ? -2.947 6.898 -4.527 1.00 95.69 182 TRP A N 1
ATOM 1399 C CA . TRP A 1 182 ? -2.025 5.920 -5.095 1.00 95.69 182 TRP A CA 1
ATOM 1400 C C . TRP A 1 182 ? -2.736 4.853 -5.937 1.00 95.69 182 TRP A C 1
ATOM 1402 O O . TRP A 1 182 ? -2.256 4.542 -7.023 1.00 95.69 182 TRP A O 1
ATOM 1412 N N . CYS A 1 183 ? -3.904 4.350 -5.517 1.00 94.19 183 CYS A N 1
ATOM 1413 C CA . CYS A 1 183 ? -4.723 3.459 -6.352 1.00 94.19 183 CYS A CA 1
ATOM 1414 C C . CYS A 1 183 ? -5.005 4.070 -7.736 1.00 94.19 183 CYS A C 1
ATOM 1416 O O . CYS A 1 183 ? -4.910 3.367 -8.742 1.00 94.19 183 CYS A O 1
ATOM 1418 N N . CYS A 1 184 ? -5.309 5.371 -7.796 1.00 93.12 184 CYS A N 1
ATOM 1419 C CA . CYS A 1 184 ? -5.515 6.083 -9.057 1.00 93.12 184 CYS A CA 1
ATOM 1420 C C . CYS A 1 184 ? -4.215 6.224 -9.865 1.00 93.12 184 CYS A C 1
ATOM 1422 O O . CYS A 1 184 ? -4.210 5.929 -11.056 1.00 93.12 184 CYS A O 1
ATOM 1424 N N . ALA A 1 185 ? -3.115 6.642 -9.231 1.00 91.06 185 ALA A N 1
ATOM 1425 C CA . ALA A 1 185 ? -1.830 6.849 -9.904 1.00 91.06 185 ALA A CA 1
ATOM 1426 C C . ALA A 1 185 ? -1.230 5.541 -10.455 1.00 91.06 185 ALA A C 1
ATOM 1428 O O . ALA A 1 185 ? -0.792 5.487 -11.605 1.00 91.06 185 ALA A O 1
ATOM 1429 N N . SER A 1 186 ? -1.258 4.471 -9.658 1.00 91.00 186 SER A N 1
ATOM 1430 C CA . SER A 1 186 ? -0.825 3.131 -10.068 1.00 91.00 186 SER A CA 1
ATOM 1431 C C . SER A 1 186 ? -1.744 2.571 -11.158 1.00 91.00 186 SER A C 1
ATOM 1433 O O . SER A 1 186 ? -1.261 2.114 -12.190 1.00 91.00 186 SER A O 1
ATOM 1435 N N . GLY A 1 187 ? -3.069 2.716 -11.018 1.00 90.44 187 GLY A N 1
ATOM 1436 C CA . GLY A 1 187 ? -4.022 2.318 -12.058 1.00 90.44 187 GLY A CA 1
ATOM 1437 C C . GLY A 1 187 ? -3.779 3.026 -13.394 1.00 90.44 187 GLY A C 1
ATOM 1438 O O . GLY A 1 187 ? -3.757 2.375 -14.435 1.00 90.44 187 GLY A O 1
ATOM 1439 N N . ALA A 1 188 ? -3.526 4.336 -13.368 1.00 89.75 188 ALA A N 1
ATOM 1440 C CA . ALA A 1 188 ? -3.160 5.102 -14.556 1.00 89.75 188 ALA A CA 1
ATOM 1441 C C . ALA A 1 188 ? -1.842 4.604 -15.174 1.00 89.75 188 ALA A C 1
ATOM 1443 O O . ALA A 1 188 ? -1.764 4.411 -16.386 1.00 89.75 188 ALA A O 1
ATOM 1444 N N . THR A 1 189 ? -0.839 4.320 -14.338 1.00 89.00 189 THR A N 1
ATOM 1445 C CA . THR A 1 189 ? 0.450 3.771 -14.784 1.00 89.00 189 THR A CA 1
ATOM 1446 C C . THR A 1 189 ? 0.249 2.443 -15.513 1.00 89.00 189 THR A C 1
ATOM 1448 O O . THR A 1 189 ? 0.689 2.282 -16.647 1.00 89.00 189 THR A O 1
ATOM 1451 N N . TRP A 1 190 ? -0.494 1.512 -14.914 1.00 90.25 190 TRP A N 1
ATOM 1452 C CA . TRP A 1 190 ? -0.736 0.195 -15.499 1.00 90.25 190 TRP A CA 1
ATOM 1453 C C . TRP A 1 190 ? -1.612 0.221 -16.756 1.00 90.25 190 TRP A C 1
ATOM 1455 O O . TRP A 1 190 ? -1.377 -0.571 -17.668 1.00 90.25 190 TRP A O 1
ATOM 1465 N N . LEU A 1 191 ? -2.582 1.139 -16.839 1.00 89.38 191 LEU A N 1
ATOM 1466 C CA . LEU A 1 191 ? -3.379 1.345 -18.053 1.00 89.38 191 LEU A CA 1
ATOM 1467 C C . LEU A 1 191 ? -2.524 1.839 -19.217 1.00 89.38 191 LEU A C 1
ATOM 1469 O O . LEU A 1 191 ? -2.643 1.306 -20.316 1.00 89.38 191 LEU A O 1
ATOM 1473 N N . ALA A 1 192 ? -1.656 2.824 -18.981 1.00 87.81 192 ALA A N 1
ATOM 1474 C CA . ALA A 1 192 ? -0.755 3.323 -20.014 1.00 87.81 192 ALA A CA 1
ATOM 1475 C C . ALA A 1 192 ? 0.259 2.262 -20.452 1.00 87.81 192 ALA A C 1
ATOM 1477 O O . ALA A 1 192 ? 0.486 2.100 -21.645 1.00 87.81 192 ALA A O 1
ATOM 1478 N N . LEU A 1 193 ? 0.791 1.477 -19.513 1.00 87.38 193 LEU A N 1
ATOM 1479 C CA . LEU A 1 193 ? 1.688 0.358 -19.814 1.00 87.38 193 LEU A CA 1
ATOM 1480 C C . LEU A 1 193 ? 0.981 -0.853 -20.458 1.00 87.38 193 LEU A C 1
ATOM 1482 O O . LEU A 1 193 ? 1.638 -1.841 -20.778 1.00 87.38 193 LEU A O 1
ATOM 1486 N N . GLY A 1 194 ? -0.348 -0.822 -20.622 1.00 86.56 194 GLY A N 1
ATOM 1487 C CA . GLY A 1 194 ? -1.118 -1.905 -21.240 1.00 86.56 194 GLY A CA 1
ATOM 1488 C C . GLY A 1 194 ? -1.176 -3.200 -20.418 1.00 86.56 194 GLY A C 1
ATOM 1489 O O . GLY A 1 194 ? -1.552 -4.248 -20.945 1.00 86.56 194 GLY A O 1
ATOM 1490 N N . TRP A 1 195 ? -0.829 -3.161 -19.128 1.00 86.62 195 TRP A N 1
ATOM 1491 C CA . TRP A 1 195 ? -0.733 -4.354 -18.284 1.00 86.62 195 TRP A CA 1
ATOM 1492 C C . TRP A 1 195 ? -1.961 -4.506 -17.374 1.00 86.62 195 TRP A C 1
ATOM 1494 O O . TRP A 1 195 ? -1.995 -4.057 -16.227 1.00 86.62 195 TRP A O 1
ATOM 1504 N N . MET A 1 196 ? -2.985 -5.185 -17.902 1.00 86.56 196 MET A N 1
ATOM 1505 C CA . MET A 1 196 ? -4.286 -5.415 -17.249 1.00 86.56 196 MET A CA 1
ATOM 1506 C C . MET A 1 196 ? -4.219 -5.945 -15.803 1.00 86.56 196 MET A C 1
ATOM 1508 O O . MET A 1 196 ? -4.989 -5.454 -14.975 1.00 86.56 196 MET A O 1
ATOM 1512 N N . PRO A 1 197 ? -3.334 -6.899 -15.438 1.00 86.44 197 PRO A N 1
ATOM 1513 C CA . PRO A 1 197 ? -3.287 -7.406 -14.065 1.00 86.44 197 PRO A CA 1
ATOM 1514 C C . PRO A 1 197 ? -2.980 -6.326 -13.008 1.00 86.44 197 PRO A C 1
ATOM 1516 O O . PRO A 1 197 ? -3.376 -6.464 -11.851 1.00 86.44 197 PRO A O 1
ATOM 1519 N N . GLY A 1 198 ? -2.355 -5.212 -13.399 1.00 84.31 198 GLY A N 1
ATOM 1520 C CA . GLY A 1 198 ? -2.065 -4.077 -12.518 1.00 84.31 198 GLY A CA 1
ATOM 1521 C C . GLY A 1 198 ? -3.309 -3.319 -12.051 1.00 84.31 198 GLY A C 1
ATOM 1522 O O . GLY A 1 198 ? -3.270 -2.600 -11.054 1.00 84.31 198 GLY A O 1
ATOM 1523 N N . LEU A 1 199 ? -4.461 -3.549 -12.693 1.00 89.88 199 LEU A N 1
ATOM 1524 C CA . LEU A 1 199 ? -5.751 -3.002 -12.268 1.00 89.88 199 LEU A CA 1
ATOM 1525 C C . LEU A 1 199 ? -6.280 -3.605 -10.960 1.00 89.88 199 LEU A C 1
ATOM 1527 O O . LEU A 1 199 ? -7.276 -3.123 -10.416 1.00 89.88 199 LEU A O 1
ATOM 1531 N N . LEU A 1 200 ? -5.607 -4.613 -10.404 1.00 91.88 200 LEU A N 1
ATOM 1532 C CA . LEU A 1 200 ? -5.946 -5.164 -9.098 1.00 91.88 200 LEU A CA 1
ATOM 1533 C C . LEU A 1 200 ? -5.987 -4.080 -8.005 1.00 91.88 200 LEU A C 1
ATOM 1535 O O . LEU A 1 200 ? -6.885 -4.090 -7.160 1.00 91.88 200 LEU A O 1
ATOM 1539 N N . LEU A 1 201 ? -5.049 -3.125 -8.025 1.00 93.12 201 LEU A N 1
ATOM 1540 C CA . LEU A 1 201 ? -5.003 -2.058 -7.027 1.00 93.12 201 LEU A CA 1
ATOM 1541 C C . LEU A 1 201 ? -6.187 -1.082 -7.103 1.00 93.12 201 LEU A C 1
ATOM 1543 O O . LEU A 1 201 ? -6.820 -0.873 -6.063 1.00 93.12 201 LEU A O 1
ATOM 1547 N N . PRO A 1 202 ? -6.517 -0.471 -8.262 1.00 93.31 202 PRO A N 1
ATOM 1548 C CA . PRO A 1 202 ? -7.678 0.408 -8.358 1.00 93.31 202 PRO A CA 1
ATOM 1549 C C . PRO A 1 202 ? -8.984 -0.328 -8.054 1.00 93.31 202 PRO A C 1
ATOM 1551 O O . PRO A 1 202 ? -9.828 0.228 -7.354 1.00 93.31 202 PRO A O 1
ATOM 1554 N N . VAL A 1 203 ? -9.130 -1.597 -8.459 1.00 94.75 203 VAL A N 1
ATOM 1555 C CA . VAL A 1 203 ? -10.283 -2.425 -8.059 1.00 94.75 203 VAL A CA 1
ATOM 1556 C C . VAL A 1 203 ? -10.347 -2.572 -6.535 1.00 94.75 203 VAL A C 1
ATOM 1558 O O . VAL A 1 203 ? -11.405 -2.366 -5.941 1.00 94.75 203 VAL A O 1
ATOM 1561 N N . GLY A 1 204 ? -9.218 -2.843 -5.877 1.00 93.75 204 GLY A N 1
ATOM 1562 C CA . GLY A 1 204 ? -9.131 -2.879 -4.418 1.00 93.75 204 GLY A CA 1
ATOM 1563 C C . GLY A 1 204 ? -9.509 -1.552 -3.745 1.00 93.75 204 GLY A C 1
ATOM 1564 O O . GLY A 1 204 ? -10.219 -1.550 -2.737 1.00 93.75 204 GLY A O 1
ATOM 1565 N N . GLY A 1 205 ? -9.099 -0.421 -4.324 1.00 93.44 205 GLY A N 1
ATOM 1566 C CA . GLY A 1 205 ? -9.485 0.921 -3.876 1.00 93.44 205 GLY A CA 1
ATOM 1567 C C . GLY A 1 205 ? -10.990 1.183 -3.999 1.00 93.44 205 GLY A C 1
ATOM 1568 O O . GLY A 1 205 ? -11.609 1.693 -3.064 1.00 93.44 205 GLY A O 1
ATOM 1569 N N . LEU A 1 206 ? -11.609 0.766 -5.106 1.00 95.00 206 LEU A N 1
ATOM 1570 C CA . LEU A 1 206 ? -13.060 0.858 -5.299 1.00 95.00 206 LEU A CA 1
ATOM 1571 C C . LEU A 1 206 ? -13.824 -0.018 -4.300 1.00 95.00 206 LEU A C 1
ATOM 1573 O O . LEU A 1 206 ? -14.804 0.439 -3.711 1.00 95.00 206 LEU A O 1
ATOM 1577 N N . ILE A 1 207 ? -13.351 -1.244 -4.053 1.00 94.12 207 ILE A N 1
ATOM 1578 C CA . ILE A 1 207 ? -13.913 -2.138 -3.030 1.00 94.12 207 ILE A CA 1
ATOM 1579 C C . ILE A 1 207 ? -13.822 -1.483 -1.649 1.00 94.12 207 ILE A C 1
ATOM 1581 O O . ILE A 1 207 ? -14.800 -1.494 -0.900 1.00 94.12 207 ILE A O 1
ATOM 1585 N N . PHE A 1 208 ? -12.681 -0.871 -1.315 1.00 93.50 208 PHE A N 1
ATOM 1586 C CA . PHE A 1 208 ? -12.534 -0.127 -0.067 1.00 93.50 208 PHE A CA 1
ATOM 1587 C C . PHE A 1 208 ? -13.579 0.988 0.049 1.00 93.50 208 PHE A C 1
ATOM 1589 O O . PHE A 1 208 ? -14.257 1.061 1.070 1.00 93.50 208 PHE A O 1
ATOM 1596 N N . ILE A 1 209 ? -13.752 1.819 -0.985 1.00 92.38 209 ILE A N 1
ATOM 1597 C CA . ILE A 1 209 ? -14.737 2.914 -0.987 1.00 92.38 209 ILE A CA 1
ATOM 1598 C C . ILE A 1 209 ? -16.156 2.364 -0.806 1.00 92.38 209 ILE A C 1
ATOM 1600 O O . ILE A 1 209 ? -16.888 2.830 0.070 1.00 92.38 209 ILE A O 1
ATOM 1604 N N . ALA A 1 210 ? -16.529 1.343 -1.581 1.00 91.88 210 ALA A N 1
ATOM 1605 C CA . ALA A 1 210 ? -17.849 0.722 -1.516 1.00 91.88 210 ALA A CA 1
ATOM 1606 C C . ALA A 1 210 ? -18.153 0.175 -0.113 1.00 91.88 210 ALA A C 1
ATOM 1608 O O . ALA A 1 210 ? -19.229 0.413 0.435 1.00 91.88 210 ALA A O 1
ATOM 1609 N N . LEU A 1 211 ? -17.187 -0.506 0.509 1.00 89.94 211 LEU A N 1
ATOM 1610 C CA . LEU A 1 211 ? -17.339 -1.057 1.855 1.00 89.94 211 LEU A CA 1
ATOM 1611 C C . LEU A 1 211 ? -17.279 0.015 2.949 1.00 89.94 211 LEU A C 1
ATOM 1613 O O . LEU A 1 211 ? -17.983 -0.096 3.955 1.00 89.94 211 LEU A O 1
ATOM 1617 N N . ALA A 1 212 ? -16.466 1.058 2.777 1.00 87.12 212 ALA A N 1
ATOM 1618 C CA . ALA A 1 212 ? -16.378 2.171 3.717 1.00 87.12 212 ALA A CA 1
ATOM 1619 C C . ALA A 1 212 ? -17.711 2.931 3.791 1.00 87.12 212 ALA A C 1
ATOM 1621 O O . ALA A 1 212 ? -18.183 3.221 4.896 1.00 87.12 212 ALA A O 1
ATOM 1622 N N . LEU A 1 213 ? -18.341 3.167 2.633 1.00 87.81 213 LEU A N 1
ATOM 1623 C CA . LEU A 1 213 ? -19.651 3.809 2.493 1.00 87.81 213 LEU A CA 1
ATOM 1624 C C . LEU A 1 213 ? -20.829 2.885 2.824 1.00 87.81 213 LEU A C 1
ATOM 1626 O O . LEU A 1 213 ? -21.934 3.374 3.048 1.00 87.81 213 LEU A O 1
ATOM 1630 N N . TRP A 1 214 ? -20.610 1.568 2.894 1.00 84.19 214 TRP A N 1
ATOM 1631 C CA . TRP A 1 214 ? -21.679 0.618 3.186 1.00 84.19 214 TRP A CA 1
ATOM 1632 C C . TRP A 1 214 ? -22.335 0.937 4.541 1.00 84.19 214 TRP A C 1
ATOM 1634 O O . TRP A 1 214 ? -21.622 1.044 5.551 1.00 84.19 214 TRP A O 1
ATOM 1644 N N . PRO A 1 215 ? -23.669 1.089 4.610 1.00 74.69 215 PRO A N 1
ATOM 1645 C CA . PRO A 1 215 ? -24.347 1.359 5.868 1.00 74.69 215 PRO A CA 1
ATOM 1646 C C . PRO A 1 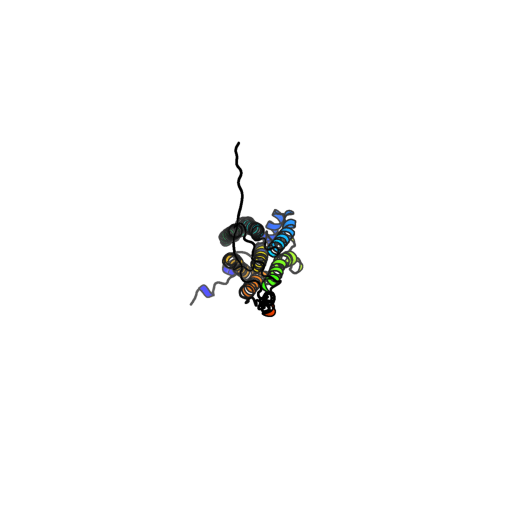215 ? -24.145 0.178 6.822 1.00 74.69 215 PRO A C 1
ATOM 1648 O O . PRO A 1 215 ? -24.432 -0.976 6.496 1.00 74.69 215 PRO A O 1
ATOM 1651 N N . SER A 1 216 ? -23.608 0.458 8.010 1.00 65.56 216 SER A N 1
ATOM 1652 C CA . SER A 1 216 ? -23.508 -0.532 9.079 1.00 65.56 216 SER A CA 1
ATOM 1653 C C . SER A 1 216 ? -24.925 -0.817 9.565 1.00 65.56 216 SER A C 1
ATOM 1655 O O . SER A 1 216 ? -25.484 -0.032 10.323 1.00 65.56 216 SER A O 1
ATOM 1657 N N . PHE A 1 217 ? -25.531 -1.909 9.102 1.00 54.81 217 PHE A N 1
ATOM 1658 C CA . PHE A 1 217 ? -26.787 -2.395 9.666 1.00 54.81 217 PHE A CA 1
ATOM 1659 C C . PHE A 1 217 ? -26.485 -2.914 11.077 1.00 54.81 217 PHE A C 1
ATOM 1661 O O . PHE A 1 217 ? -26.178 -4.090 11.283 1.00 54.81 217 PHE A O 1
ATOM 1668 N N . GLU A 1 218 ? -26.476 -2.016 12.058 1.00 55.09 218 GLU A N 1
ATOM 1669 C CA . GLU A 1 218 ? -26.520 -2.414 13.455 1.00 55.09 218 GLU A CA 1
ATOM 1670 C C . GLU A 1 218 ? -27.861 -3.118 13.648 1.00 55.09 218 GLU A C 1
ATOM 1672 O O . GLU A 1 218 ? -28.924 -2.513 13.505 1.00 55.09 218 GLU A O 1
ATOM 1677 N N . ARG A 1 219 ? -27.826 -4.436 13.891 1.00 51.56 219 ARG A N 1
ATOM 1678 C CA . ARG A 1 219 ? -29.027 -5.145 14.334 1.00 51.56 219 ARG A CA 1
ATOM 1679 C C . ARG A 1 219 ? -29.506 -4.409 15.587 1.00 51.56 219 ARG A C 1
ATOM 1681 O O . ARG A 1 219 ? -28.689 -4.275 16.502 1.00 51.56 219 ARG A O 1
ATOM 1688 N N . PRO A 1 220 ? -30.764 -3.931 15.637 1.00 42.88 220 PRO A N 1
ATOM 1689 C CA . PRO A 1 220 ? -31.301 -3.308 16.834 1.00 42.88 220 PRO A CA 1
ATOM 1690 C C . PRO A 1 220 ? -30.990 -4.218 18.015 1.00 42.88 220 PRO A C 1
ATOM 1692 O O . PRO A 1 220 ? -31.261 -5.422 17.944 1.00 42.88 220 PRO A O 1
ATOM 1695 N N . ALA A 1 221 ? -30.351 -3.671 19.053 1.00 55.38 221 ALA A N 1
ATOM 1696 C CA . ALA A 1 221 ? -30.138 -4.416 20.283 1.00 55.38 221 ALA A CA 1
ATOM 1697 C C . ALA A 1 221 ? -31.493 -5.024 20.678 1.00 55.38 221 ALA A C 1
ATOM 1699 O O . ALA A 1 221 ? -32.487 -4.289 20.639 1.00 55.38 221 ALA A O 1
ATOM 1700 N N . PRO A 1 222 ? -31.573 -6.336 20.980 1.00 55.59 222 PRO A N 1
ATOM 1701 C CA . PRO A 1 222 ? -32.829 -6.926 21.410 1.00 55.59 222 PRO A CA 1
ATOM 1702 C C . PRO A 1 222 ? -33.337 -6.064 22.557 1.00 55.59 222 PRO A C 1
ATOM 1704 O O . PRO A 1 222 ? -32.604 -5.838 23.525 1.00 55.59 222 PRO A O 1
ATOM 1707 N N . ALA A 1 223 ? -34.530 -5.488 22.375 1.00 57.22 223 ALA A N 1
ATOM 1708 C CA . ALA A 1 223 ? -35.160 -4.649 23.377 1.00 57.22 223 ALA A CA 1
ATOM 1709 C C . ALA A 1 223 ? -35.067 -5.416 24.694 1.00 57.22 223 ALA A C 1
ATOM 1711 O O . ALA A 1 223 ? -35.567 -6.540 24.771 1.00 57.22 223 ALA A O 1
ATOM 1712 N N . ARG A 1 224 ? -34.348 -4.865 25.683 1.00 56.12 224 ARG A N 1
ATOM 1713 C CA . ARG A 1 224 ? -34.340 -5.443 27.028 1.00 56.12 224 ARG A CA 1
ATOM 1714 C C . ARG A 1 224 ? -35.805 -5.585 27.403 1.00 56.12 224 ARG A C 1
ATOM 1716 O O . ARG A 1 224 ? -36.518 -4.581 27.449 1.00 56.12 224 ARG A O 1
ATOM 1723 N N . SER A 1 225 ? -36.269 -6.823 27.542 1.00 51.91 225 SER A N 1
ATOM 1724 C CA . SER A 1 225 ? -37.647 -7.086 27.904 1.00 51.91 225 SER A CA 1
ATOM 1725 C C . SER A 1 225 ? -37.908 -6.344 29.207 1.00 51.91 225 SER A C 1
ATOM 1727 O O . SER A 1 225 ? -37.181 -6.501 30.185 1.00 51.91 225 SER A O 1
ATOM 1729 N N . VAL A 1 226 ? -38.945 -5.511 29.206 1.00 56.38 226 VAL A N 1
ATOM 1730 C CA . VAL A 1 226 ? -39.376 -4.671 30.336 1.00 56.38 226 VAL A CA 1
ATOM 1731 C C . VAL A 1 226 ? -39.745 -5.514 31.581 1.00 56.38 226 VAL A C 1
ATOM 1733 O O . VAL A 1 226 ? -40.042 -4.973 32.637 1.00 56.38 226 VAL A O 1
ATOM 1736 N N . SER A 1 227 ? -39.643 -6.845 31.509 1.00 55.72 227 SER A N 1
ATOM 1737 C CA . SER A 1 227 ? -39.846 -7.783 32.615 1.00 55.72 227 SER A CA 1
ATOM 1738 C C . SER A 1 227 ? -38.817 -7.685 33.753 1.00 55.72 227 SER A C 1
ATOM 1740 O O . SER A 1 227 ? -39.062 -8.257 34.806 1.00 55.72 227 SER A O 1
ATOM 1742 N N . GLU A 1 228 ? -37.687 -6.985 33.585 1.00 55.38 228 GLU A N 1
ATOM 1743 C CA . GLU A 1 228 ? -36.728 -6.714 34.682 1.00 55.38 228 GLU A C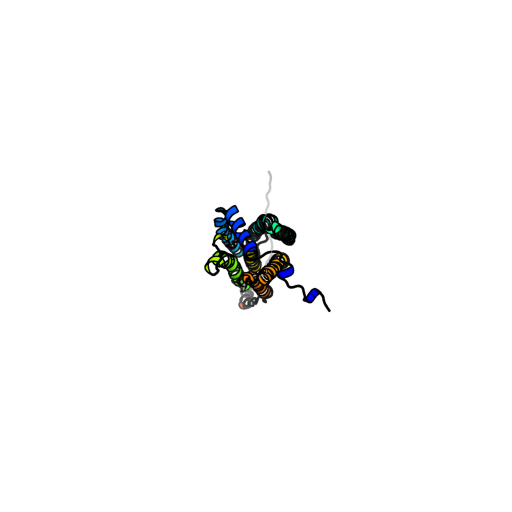A 1
ATOM 1744 C C . GLU A 1 228 ? -36.993 -5.389 35.427 1.00 55.38 228 GLU A C 1
ATOM 1746 O O . GLU A 1 228 ? -36.266 -5.049 36.358 1.00 55.38 228 GLU A O 1
ATOM 1751 N N . LEU A 1 229 ? -38.031 -4.636 35.045 1.00 51.25 229 LEU A N 1
ATOM 1752 C CA . LEU A 1 229 ? -38.419 -3.369 35.680 1.00 51.25 229 LEU A CA 1
ATOM 1753 C C . LEU A 1 229 ? -39.613 -3.503 36.639 1.00 51.25 229 LEU A C 1
ATOM 1755 O O . LEU A 1 229 ? -40.178 -2.480 37.020 1.00 51.25 229 LEU A O 1
ATOM 1759 N N . GLU A 1 230 ? -39.997 -4.713 37.070 1.00 55.31 230 GLU A N 1
ATOM 1760 C CA . GLU A 1 230 ? -40.877 -4.815 38.240 1.00 55.31 230 GLU A CA 1
ATOM 1761 C C . GLU A 1 230 ? -40.098 -4.387 39.493 1.00 55.31 230 GLU A C 1
ATOM 1763 O O . GLU A 1 230 ? -39.132 -5.053 39.886 1.00 55.31 230 GLU A O 1
ATOM 1768 N N . PRO A 1 231 ? -40.497 -3.292 40.166 1.00 49.19 231 PRO A N 1
ATOM 1769 C CA . PRO A 1 231 ? -39.974 -2.993 41.478 1.00 49.19 231 PRO A CA 1
ATOM 1770 C C . PRO A 1 231 ? -40.469 -4.096 42.408 1.00 49.19 231 PRO A C 1
ATOM 1772 O O . PRO A 1 231 ? -41.658 -4.407 42.454 1.00 49.19 231 PRO A O 1
ATOM 1775 N N . SER A 1 232 ? -39.545 -4.645 43.186 1.00 54.41 232 SER A N 1
ATOM 1776 C CA . SER A 1 232 ? -39.788 -5.382 44.422 1.00 54.41 232 SER A CA 1
ATOM 1777 C C . SER A 1 232 ? -40.649 -4.542 45.391 1.00 54.41 232 SER A C 1
ATOM 1779 O O . SER A 1 232 ? -40.167 -4.005 46.386 1.00 54.41 232 SER A O 1
ATOM 1781 N N . ALA A 1 233 ? -41.942 -4.422 45.105 1.00 51.84 233 ALA A N 1
ATOM 1782 C CA . ALA A 1 233 ? -42.950 -3.737 45.902 1.00 51.84 233 ALA A CA 1
ATOM 1783 C C . ALA A 1 233 ? -43.932 -4.762 46.483 1.00 51.84 233 ALA A C 1
ATOM 1785 O O . ALA A 1 233 ? -45.139 -4.619 46.355 1.00 51.84 233 ALA A O 1
ATOM 1786 N N . ARG A 1 234 ? -43.413 -5.836 47.095 1.00 50.38 234 ARG A N 1
ATOM 1787 C CA . ARG A 1 234 ? -44.161 -6.719 48.013 1.00 50.38 234 ARG A CA 1
ATOM 1788 C C . ARG A 1 234 ? -43.216 -7.391 49.010 1.00 50.38 234 ARG A C 1
ATOM 1790 O O . ARG A 1 234 ? -42.990 -8.597 48.956 1.00 50.38 234 ARG A O 1
ATOM 1797 N N . ARG A 1 235 ? -42.636 -6.617 49.926 1.00 53.34 235 ARG A N 1
ATOM 1798 C CA . ARG A 1 235 ? -42.131 -7.151 51.202 1.00 53.34 235 ARG A CA 1
ATOM 1799 C C . ARG A 1 235 ? -41.940 -5.995 52.178 1.00 53.34 235 ARG A C 1
ATOM 1801 O O . ARG A 1 235 ? -40.891 -5.366 52.179 1.00 53.34 235 ARG A O 1
ATOM 1808 N N . GLY A 1 236 ? -42.966 -5.673 52.963 1.00 44.91 236 GLY A N 1
ATOM 1809 C CA . GLY A 1 236 ? -42.804 -4.635 53.983 1.00 44.91 236 GLY A CA 1
ATOM 1810 C C . GLY A 1 236 ? -44.049 -4.059 54.643 1.00 44.91 236 GLY A C 1
ATOM 1811 O O . GLY A 1 236 ? -43.887 -3.150 55.439 1.00 44.91 236 GLY A O 1
ATOM 1812 N N . GLU A 1 237 ? -45.263 -4.545 54.376 1.00 48.34 237 GLU A N 1
ATOM 1813 C CA . GLU A 1 237 ? -46.463 -4.011 55.036 1.00 48.34 237 GLU A CA 1
ATOM 1814 C C . GLU A 1 237 ? -47.329 -5.135 55.597 1.00 48.34 237 GLU A C 1
ATOM 1816 O O . GLU A 1 237 ? -48.325 -5.514 55.001 1.00 48.34 237 GLU A O 1
ATOM 1821 N N . THR A 1 238 ? -46.914 -5.676 56.745 1.00 48.12 238 THR A N 1
ATOM 1822 C CA . THR A 1 238 ? -47.803 -6.177 57.811 1.00 48.12 238 THR A CA 1
ATOM 1823 C C . THR A 1 238 ? -46.972 -6.384 59.082 1.00 48.12 238 THR A C 1
ATOM 1825 O O . THR A 1 238 ? -46.452 -7.470 59.323 1.00 48.12 238 THR A O 1
ATOM 1828 N N . CYS A 1 239 ? -46.833 -5.347 59.906 1.00 43.53 239 CYS A N 1
ATOM 1829 C CA . CYS A 1 239 ? -46.763 -5.515 61.361 1.00 43.53 239 CYS A CA 1
ATOM 1830 C C . CYS A 1 239 ? -47.291 -4.227 62.000 1.00 43.53 239 CYS A C 1
ATOM 1832 O O . CYS A 1 239 ? -46.566 -3.282 62.299 1.00 43.53 239 CYS A O 1
ATOM 1834 N N . PHE A 1 240 ? -48.615 -4.178 62.047 1.00 41.31 240 PHE A N 1
ATOM 1835 C CA . PHE A 1 240 ? -49.436 -3.138 62.636 1.00 41.31 240 PHE A CA 1
ATOM 1836 C C . PHE A 1 240 ? -49.416 -3.318 64.163 1.00 41.31 240 PHE A C 1
ATOM 1838 O O . PHE A 1 240 ? -49.718 -4.404 64.644 1.00 41.31 240 PHE A O 1
ATOM 1845 N N . LEU A 1 241 ? -49.031 -2.246 64.865 1.00 42.62 241 LEU A N 1
ATOM 1846 C CA . LEU A 1 241 ? -49.533 -1.772 66.165 1.00 42.62 241 LEU A CA 1
ATOM 1847 C C . LEU A 1 241 ? -49.825 -2.798 67.274 1.00 42.62 241 LEU A C 1
ATOM 1849 O O . LEU A 1 241 ? -50.823 -3.500 67.200 1.00 42.62 241 LEU A O 1
ATOM 1853 N N . ASP A 1 242 ? -49.081 -2.705 68.383 1.00 39.47 242 ASP A N 1
ATOM 1854 C CA . ASP A 1 242 ? -49.682 -2.467 69.709 1.00 39.47 242 ASP A CA 1
ATOM 1855 C C . ASP A 1 242 ? -48.608 -2.138 70.771 1.00 39.47 242 ASP A C 1
ATOM 1857 O O . ASP A 1 242 ? -47.776 -2.982 71.103 1.00 39.47 242 ASP A O 1
ATOM 1861 N N . ARG A 1 243 ? -48.612 -0.903 71.290 1.00 44.84 243 ARG A N 1
ATOM 1862 C CA . ARG A 1 243 ? -48.571 -0.608 72.738 1.00 44.84 243 ARG A CA 1
ATOM 1863 C C . ARG A 1 243 ? -48.486 0.888 73.001 1.00 44.84 243 ARG A C 1
ATOM 1865 O O . ARG A 1 243 ? -47.429 1.516 73.010 1.00 44.84 243 ARG A O 1
ATOM 1872 N N . THR A 1 244 ? -49.659 1.429 73.273 1.00 43.94 244 THR A N 1
ATOM 1873 C CA . THR A 1 244 ? -49.903 2.669 73.998 1.00 43.94 244 THR A CA 1
ATOM 1874 C C . THR A 1 244 ? -49.353 2.634 75.430 1.00 43.94 244 THR A C 1
ATOM 1876 O O . THR A 1 244 ? -49.587 1.687 76.171 1.00 43.94 244 THR A O 1
ATOM 1879 N N . LEU A 1 245 ? -48.658 3.720 75.785 1.00 45.62 245 LEU A N 1
ATOM 1880 C CA . LEU A 1 245 ? -48.792 4.537 77.004 1.00 45.62 245 LEU A CA 1
ATOM 1881 C C . LEU A 1 245 ? -49.058 3.846 78.357 1.00 45.62 245 LEU A C 1
ATOM 1883 O O . LEU A 1 245 ? -50.182 3.445 78.620 1.00 45.62 245 LEU A O 1
ATOM 1887 N N . THR A 1 246 ? -48.087 3.965 79.276 1.00 40.12 246 THR A N 1
ATOM 1888 C CA . THR A 1 246 ? -48.316 4.356 80.690 1.00 40.12 246 THR A CA 1
ATOM 1889 C C . THR A 1 246 ? -47.001 4.825 81.347 1.00 40.12 246 THR A C 1
ATOM 1891 O O . THR A 1 246 ? -46.050 4.058 81.461 1.00 40.12 246 THR A O 1
ATOM 1894 N N . ARG A 1 247 ? -46.956 6.096 81.773 1.00 41.19 247 ARG A N 1
ATOM 1895 C CA . ARG A 1 247 ? -46.157 6.642 82.909 1.00 41.19 247 ARG A CA 1
ATOM 1896 C C . ARG A 1 247 ? -46.966 6.378 84.220 1.00 41.19 247 ARG A C 1
ATOM 1898 O O . ARG A 1 247 ? -48.129 6.010 84.035 1.00 41.19 247 ARG A O 1
ATOM 1905 N N . PRO A 1 248 ? -46.524 6.629 85.488 1.00 51.22 248 PRO A N 1
ATOM 1906 C CA . PRO A 1 248 ? -45.361 7.399 85.984 1.00 51.22 248 PRO A CA 1
ATOM 1907 C C . PRO A 1 248 ? -44.614 6.852 87.250 1.00 51.22 248 PRO A C 1
ATOM 1909 O O . PRO A 1 248 ? -44.978 5.829 87.812 1.00 51.22 248 PRO A O 1
ATOM 1912 N N . ASP A 1 249 ? -43.566 7.595 87.653 1.00 43.34 249 ASP A N 1
ATOM 1913 C CA . ASP A 1 249 ? -43.021 7.901 89.003 1.00 43.34 249 ASP A CA 1
ATOM 1914 C C . ASP A 1 249 ? -42.805 6.830 90.102 1.00 43.34 249 ASP A C 1
ATOM 1916 O O . ASP A 1 249 ? -43.748 6.272 90.647 1.00 43.34 249 ASP A O 1
ATOM 1920 N N . THR A 1 250 ? -41.566 6.701 90.612 1.00 44.47 250 THR A N 1
ATOM 1921 C CA . THR A 1 250 ? -41.075 7.325 91.877 1.00 44.47 250 THR A CA 1
ATOM 1922 C C . THR A 1 250 ? -39.802 6.655 92.447 1.00 44.47 250 THR A C 1
ATOM 1924 O O . THR A 1 250 ? -39.661 5.441 92.451 1.00 44.47 250 THR A O 1
ATOM 1927 N N . ALA A 1 251 ? -38.949 7.511 93.034 1.00 40.97 251 ALA A N 1
ATOM 1928 C CA . ALA A 1 251 ? -38.170 7.331 94.273 1.00 40.97 251 ALA A CA 1
ATOM 1929 C C . ALA A 1 251 ? -36.849 6.517 94.337 1.00 40.97 251 ALA A C 1
ATOM 1931 O O . ALA A 1 251 ? -36.840 5.294 94.334 1.00 40.97 251 ALA A O 1
ATOM 1932 N N . GLY A 1 252 ? -35.779 7.266 94.672 1.00 38.66 252 GLY A N 1
ATOM 1933 C CA . GLY A 1 252 ? -34.724 6.907 95.645 1.00 38.66 252 GLY A CA 1
ATOM 1934 C C . GLY A 1 252 ? -33.574 6.040 95.111 1.00 38.66 252 GLY A C 1
ATOM 1935 O O . GLY A 1 252 ? -33.803 5.118 94.356 1.00 38.66 252 GLY A O 1
ATOM 1936 N N . ALA A 1 253 ? -32.301 6.216 95.461 1.00 46.62 253 ALA A N 1
ATOM 1937 C CA . ALA A 1 253 ? -31.656 7.059 96.452 1.00 46.62 253 ALA A CA 1
ATOM 1938 C C . ALA A 1 253 ? -30.141 7.158 96.140 1.00 46.62 253 ALA A C 1
ATOM 1940 O O . ALA A 1 253 ? -29.549 6.230 95.600 1.00 46.62 253 ALA A O 1
ATOM 1941 N N . ARG A 1 254 ? -29.566 8.313 96.504 1.00 44.06 254 ARG A N 1
ATOM 1942 C CA . ARG A 1 254 ? -28.191 8.614 96.963 1.00 44.06 254 ARG A CA 1
ATOM 1943 C C . ARG A 1 254 ? -27.151 7.471 96.995 1.00 44.06 254 ARG A C 1
ATOM 1945 O O . ARG A 1 254 ? -27.371 6.492 97.697 1.00 44.06 254 ARG A O 1
ATOM 1952 N N . HIS A 1 255 ? -25.953 7.702 96.448 1.00 45.44 255 HIS A N 1
ATOM 1953 C CA . HIS A 1 255 ? -24.760 8.153 97.201 1.00 45.44 255 HIS A CA 1
ATOM 1954 C C . HIS A 1 255 ? -23.513 8.277 96.285 1.00 45.44 255 HIS A C 1
ATOM 1956 O O . HIS A 1 255 ? -23.185 7.358 95.545 1.00 45.44 255 HIS A O 1
ATOM 1962 N N . GLU A 1 256 ? -22.901 9.467 96.335 1.00 47.03 256 GLU A N 1
ATOM 1963 C CA . GLU A 1 256 ? -21.470 9.867 96.293 1.00 47.03 256 GLU A CA 1
ATOM 1964 C C . GLU A 1 256 ? -20.350 8.804 96.504 1.00 47.03 256 GLU A C 1
ATOM 1966 O O . GLU A 1 256 ? -20.647 7.717 96.995 1.00 47.03 256 GLU A O 1
ATOM 1971 N N . PRO A 1 257 ? -19.040 9.166 96.417 1.00 58.69 257 PRO A N 1
ATOM 1972 C CA . PRO A 1 257 ? -18.355 10.090 95.489 1.00 58.69 257 PRO A CA 1
ATOM 1973 C C . PRO A 1 257 ? -16.933 9.610 95.047 1.00 58.69 257 PRO A C 1
ATOM 1975 O O . PRO A 1 257 ? -16.450 8.566 95.469 1.00 58.69 257 PRO A O 1
ATOM 1978 N N . GLU A 1 258 ? -16.293 10.441 94.209 1.00 48.25 258 GLU A N 1
ATOM 1979 C CA . GLU A 1 258 ? -14.849 10.779 94.113 1.00 48.25 258 GLU A CA 1
ATOM 1980 C C . GLU A 1 258 ? -13.750 9.695 94.163 1.00 48.25 258 GLU A C 1
ATOM 1982 O O . GLU A 1 258 ? -13.444 9.137 95.213 1.00 48.25 258 GLU A O 1
ATOM 1987 N N . SER A 1 259 ? -13.004 9.579 93.053 1.00 51.69 259 SER A N 1
ATOM 1988 C CA . SER A 1 259 ? -11.631 10.121 92.915 1.00 51.69 259 SER A CA 1
ATOM 1989 C C . SER A 1 259 ? -11.148 10.026 91.469 1.00 51.69 259 SER A C 1
ATOM 1991 O O . SER A 1 259 ? -11.265 8.907 90.916 1.00 51.69 259 SER A O 1
#

Secondary structure (DSSP, 8-state):
--TTSS--GGGG--S-HHHHHHHHHHHHHHHTTGGGGHHHHHHHHHHHHHTTBHHHHHHHHHHHHHHHIIIIIITTGGGT-HHHHHHHHHHHHHHHHHHHTT-STT-B----SS--HHHHHHHHHHHHHHHHHHHHHHHSS--GGG---TTTSHHHHHHHHHHHHHHT-S--HHHHHHHHHHHHHHHHHHHHTT-GGGGHHHHHHHHHHHHHHS----PPPPP--GGG-----SSS-----------------------

InterPro domains:
  IPR045708 Protein of unknown function DUF6064 [PF19540] (17-218)

Foldseek 3Di:
DDPVVVDDLLNQQQDAPVLVLVLLLVLLVVCPPVLVVLLVLLVVLLVCLLVLLQQVNLQSLLLLLLLQLVRRQVPRVCVRHVVSPVLSVLSNVLSVVSNVVNPPPPNRLPQPPDCFPLLVLLVVQSVCLAPVQCCVVVVDVDDNSSGATASHHLLSSLSNQLSSLSSSPDPCVVSNPSSQVVLVVQCSVCVSNVNVVSNPRVVSSVSSVCSSPDDRPPPPDPPPPCVVVDPPPPDDDDDDDDDDDDDDDDDDDDDDDDD